Protein AF-A0A7S1HKS2-F1 (afdb_monomer)

Organism: Hemiselmis andersenii (NCBI:txid464988)

Nearest PDB structures (foldseek):
  6bk8-assembly1_U  TM=4.486E-01  e=7.134E+00  Saccharomyces cerevisiae S288C
  5k7v-assembly1_B  TM=2.229E-01  e=2.009E+00  synthetic construct
  8rot-assembly1_B  TM=2.331E-01  e=9.929E+00  Myxococcus xanthus

InterPro domains:
  IPR028011 Domain of unknown function DUF4476 [PF14771] (27-103)

Sequence (244 aa):
AKWQSPHAGVLELELVYADDDPDAAPCPSDQFRALMRALEQRLTEHSRLALLREACQAFFWTISQALSILFMFSLDSSREEALVMMYSHITGREYLFLINPALSEGSRLALHRRLGPWLFLNKLAPSGRFVLDLAKENDRKTLRTVKEALRKNKRSGLRDVRYAFLNDPSFDVAPQTEAWKALFHSIERVNDNEDAPAWAKRKASTDHAAEEVKELTLAKGLPKNGTLEFELVMGKRAEEAGIF

Radius of gyration: 21.72 Å; Cα contacts (8 Å, |Δi|>4): 220; chains: 1; bounding box: 47×47×56 Å

Solvent-accessible surface area (backbone atoms only — not comparable to full-atom values): 14313 Å² total; per-residue (Å²): 132,88,85,78,80,79,83,60,39,33,41,37,38,36,30,46,69,67,78,68,66,90,78,68,62,54,53,53,71,69,61,47,51,52,50,52,56,60,58,68,41,99,62,53,73,68,57,43,51,53,52,48,54,60,47,48,75,77,36,28,30,41,58,69,55,48,46,58,56,41,70,71,42,90,46,58,69,53,30,44,52,50,46,64,65,39,56,90,29,45,47,66,65,90,54,54,72,74,49,51,86,84,46,55,73,68,42,52,54,50,45,30,68,73,77,35,70,54,86,87,71,28,65,64,66,60,62,49,80,44,80,32,48,39,81,40,68,66,38,47,50,52,52,51,39,45,53,51,19,50,70,71,34,88,59,51,44,81,77,51,75,49,78,46,56,89,83,47,91,86,70,81,71,66,71,61,60,56,54,52,53,52,50,54,58,54,46,52,61,46,65,68,49,82,87,55,58,74,68,57,37,52,50,51,36,51,55,49,51,53,52,51,52,50,52,51,32,66,76,66,71,50,71,70,67,64,58,54,5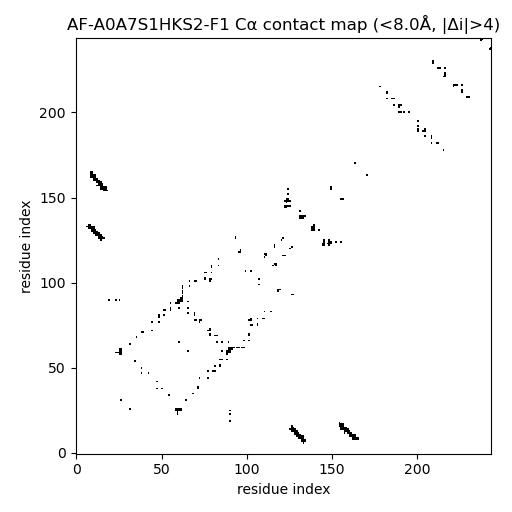6,50,51,54,58,50,50,53,52,38,52,78,66,64,77,106

Mean predicted aligned error: 16.56 Å

Foldseek 3Di:
DPDDDDLFAKKKFAWDFPLDPPPADADDPVRLVVLLVVLPPPDDLVVNLVSLLVVLVPGAHELVSLLSSLVSDPDLVSSLSSCVSRVSRYDPLVPVVVNVVSHDPVSVVVSCVVVPNDDPDDLQRDHGMDIAGSVDPVSVVSVVSVVNSCVVDPRIDGDDMDGDGPPPPPDDPPLVVVLVVVLVVLLVVLVPPVPDDPVVSVVVNLVVSLVSVVVSCVVVVPDCPVSVVSCVVVVVVCVVVVVD

pLDDT: mean 73.23, std 19.62, range [32.97, 98.19]

Secondary structure (DSSP, 8-state):
--PPPPSSSEEEEEEEETTS-TT-PBPPHHHHHHHHHHHHSS--HHHHHHHHHHHHHH-BB-HHHHHHHHHT-SSHHHHHHHHHHHGGGBS-GGGGGGGGGGS-HHHHHHHHHHSSS-TTS-SSS--EEEEEETTSHHHHHHHHHHHHHHHH-TTEEEEEEEEE-TT-TT---HHHHHHHHHHHHHHHHHHT-TTS-HHHHHHHHHHHHHHHHHHHHHHHT--THHHHHHHHHHHHHHHHTT--

Structure (mmCIF, N/CA/C/O backbone):
data_AF-A0A7S1HKS2-F1
#
_entry.id   AF-A0A7S1HKS2-F1
#
loop_
_atom_site.group_PDB
_atom_site.id
_atom_site.type_symbol
_atom_site.label_atom_id
_atom_site.label_alt_id
_atom_site.label_comp_id
_atom_site.label_asym_id
_atom_site.label_entity_id
_atom_site.label_seq_id
_atom_site.pdbx_PDB_ins_code
_atom_site.Cartn_x
_atom_site.Cartn_y
_atom_site.Cartn_z
_atom_site.occupancy
_atom_site.B_iso_or_equiv
_atom_site.auth_seq_id
_atom_site.auth_comp_id
_atom_site.auth_asym_id
_atom_site.auth_atom_id
_atom_site.pdbx_PDB_model_num
ATOM 1 N N . ALA A 1 1 ? -0.932 -6.079 -29.756 1.00 48.34 1 ALA A N 1
ATOM 2 C CA . ALA A 1 1 ? -0.585 -7.350 -30.432 1.00 48.34 1 ALA A CA 1
ATOM 3 C C . ALA A 1 1 ? -1.197 -8.526 -29.666 1.00 48.34 1 ALA A C 1
ATOM 5 O O . ALA A 1 1 ? -1.252 -8.462 -28.444 1.00 48.34 1 ALA A O 1
ATOM 6 N N . LYS A 1 2 ? -1.688 -9.580 -30.337 1.00 66.06 2 LYS A N 1
ATOM 7 C CA . LYS A 1 2 ? -2.121 -10.813 -29.651 1.00 66.06 2 LYS A CA 1
ATOM 8 C C . LYS A 1 2 ? -0.869 -11.599 -29.252 1.00 66.06 2 LYS A C 1
ATOM 10 O O . LYS A 1 2 ? -0.287 -12.272 -30.092 1.00 66.06 2 LYS A O 1
ATOM 15 N N . TRP A 1 3 ? -0.442 -11.481 -27.998 1.00 73.31 3 TRP A N 1
ATOM 16 C CA . TRP A 1 3 ? 0.673 -12.266 -27.467 1.00 73.31 3 TRP A CA 1
ATOM 17 C C . TRP A 1 3 ? 0.352 -13.771 -27.526 1.00 73.31 3 TRP A C 1
ATOM 19 O O . TRP A 1 3 ? -0.666 -14.222 -26.988 1.00 73.31 3 TRP A O 1
ATOM 29 N N . GLN A 1 4 ? 1.205 -14.546 -28.198 1.00 82.00 4 GLN A N 1
ATOM 30 C CA . GLN A 1 4 ? 1.157 -16.009 -28.226 1.00 82.00 4 GLN A CA 1
ATOM 31 C C . GLN A 1 4 ? 2.241 -16.545 -27.283 1.00 82.00 4 GLN A C 1
ATOM 33 O O . GLN A 1 4 ? 3.361 -16.046 -27.302 1.00 82.00 4 GLN A O 1
ATOM 38 N N . SER A 1 5 ? 1.904 -17.526 -26.436 1.00 82.69 5 SER A N 1
ATOM 39 C CA . SER A 1 5 ? 2.919 -18.188 -25.601 1.00 82.69 5 SER A CA 1
ATOM 40 C C . SER A 1 5 ? 3.443 -19.425 -26.324 1.00 82.69 5 SER A C 1
ATOM 42 O O . SER A 1 5 ? 2.633 -20.102 -26.963 1.00 82.69 5 SER A O 1
ATOM 44 N N . PRO A 1 6 ? 4.725 -19.777 -26.167 1.00 87.50 6 PRO A N 1
ATOM 45 C CA . PRO A 1 6 ? 5.260 -21.045 -26.638 1.00 87.50 6 PRO A CA 1
ATOM 46 C C . PRO A 1 6 ? 4.597 -22.229 -25.922 1.00 87.50 6 PRO A C 1
ATOM 48 O O . PRO A 1 6 ? 3.944 -22.074 -24.885 1.00 87.50 6 PRO A O 1
ATOM 51 N N . HIS A 1 7 ? 4.754 -23.417 -26.506 1.00 85.69 7 HIS A N 1
ATOM 52 C CA . HIS A 1 7 ? 4.199 -24.667 -25.980 1.00 85.69 7 HIS A CA 1
ATOM 53 C C . HIS A 1 7 ? 5.137 -25.388 -24.996 1.00 85.69 7 HIS A C 1
ATOM 55 O O . HIS A 1 7 ? 4.665 -26.227 -24.235 1.00 85.69 7 HIS A O 1
ATOM 61 N N . ALA A 1 8 ? 6.435 -25.069 -25.007 1.00 88.62 8 ALA A N 1
ATOM 62 C CA . ALA A 1 8 ? 7.475 -25.688 -24.185 1.00 88.62 8 ALA A CA 1
ATOM 63 C C . ALA A 1 8 ? 8.614 -24.687 -23.897 1.00 88.62 8 ALA A C 1
ATOM 65 O O . ALA A 1 8 ? 8.675 -23.633 -24.533 1.00 88.62 8 ALA A O 1
ATOM 66 N N . GLY A 1 9 ? 9.510 -25.033 -22.967 1.00 91.00 9 GLY A N 1
ATOM 67 C CA . GLY A 1 9 ? 10.647 -24.200 -22.544 1.00 91.00 9 GLY A CA 1
ATOM 68 C C . GLY A 1 9 ? 10.387 -23.420 -21.252 1.00 91.00 9 GLY A C 1
ATOM 69 O O . GLY A 1 9 ? 9.345 -23.596 -20.619 1.00 91.00 9 GLY A O 1
ATOM 70 N N . VAL A 1 10 ? 11.336 -22.564 -20.865 1.00 88.81 10 VAL A N 1
ATOM 71 C CA . VAL A 1 10 ? 11.191 -21.662 -19.715 1.00 88.81 10 VAL A CA 1
ATOM 72 C C . VAL A 1 10 ? 10.779 -20.288 -20.218 1.00 88.81 10 VAL A C 1
ATOM 74 O O . VAL A 1 10 ? 11.417 -19.684 -21.082 1.00 88.81 10 VAL A O 1
ATOM 77 N N . LEU A 1 11 ? 9.665 -19.813 -19.680 1.00 88.12 11 LEU A N 1
ATOM 78 C CA . LEU A 1 11 ? 9.096 -18.516 -19.981 1.00 88.12 11 LEU A CA 1
ATOM 79 C C . LEU A 1 11 ? 9.330 -17.579 -18.802 1.00 88.12 11 LEU A C 1
ATOM 81 O O . LEU A 1 11 ? 8.805 -17.807 -17.713 1.00 88.12 11 LEU A O 1
ATOM 85 N N . GLU A 1 12 ? 10.072 -16.505 -19.051 1.00 86.44 12 GLU A N 1
ATOM 86 C CA . GLU A 1 12 ? 10.250 -15.417 -18.100 1.00 86.44 12 GLU A CA 1
ATOM 87 C C . GLU A 1 12 ? 9.348 -14.238 -18.477 1.00 86.44 12 GLU A C 1
ATOM 89 O O . GLU A 1 12 ? 9.412 -13.708 -19.589 1.00 86.44 12 GLU A O 1
ATOM 94 N N . LEU A 1 13 ? 8.481 -13.836 -17.551 1.00 80.56 13 LEU A N 1
ATOM 95 C CA . LEU A 1 13 ? 7.542 -12.727 -17.724 1.00 80.56 13 LEU A CA 1
ATOM 96 C C . LEU A 1 13 ? 7.801 -11.680 -16.658 1.00 80.56 13 LEU A C 1
ATOM 98 O O . LEU A 1 13 ? 7.854 -12.022 -15.481 1.00 80.56 13 LEU A O 1
ATOM 102 N N . GLU A 1 14 ? 7.860 -10.413 -17.049 1.00 77.75 14 GLU A N 1
ATOM 103 C CA . GLU A 1 14 ? 7.796 -9.298 -16.110 1.00 77.75 14 GLU A CA 1
ATOM 104 C C . GLU A 1 14 ? 6.495 -8.522 -16.325 1.00 77.75 14 GLU A C 1
ATOM 106 O O . GLU A 1 14 ? 6.246 -7.935 -17.385 1.00 77.75 14 GLU A O 1
ATOM 111 N N . LEU A 1 15 ? 5.629 -8.566 -15.313 1.00 71.00 15 LEU A N 1
ATOM 112 C CA . LEU A 1 15 ? 4.329 -7.914 -15.334 1.00 71.00 15 LEU A CA 1
ATOM 113 C C . LEU A 1 15 ? 4.391 -6.633 -14.517 1.00 71.00 15 LEU A C 1
ATOM 115 O O . LEU A 1 15 ? 4.579 -6.668 -13.300 1.00 71.00 15 LEU A O 1
ATOM 119 N N . VAL A 1 16 ? 4.196 -5.506 -15.195 1.00 61.09 16 VAL A N 1
ATOM 120 C CA . VAL A 1 16 ? 4.211 -4.181 -14.577 1.00 61.09 16 VAL A CA 1
ATOM 121 C C . VAL A 1 16 ? 2.819 -3.584 -14.719 1.00 61.09 16 VAL A C 1
ATOM 123 O O . VAL A 1 16 ? 2.302 -3.418 -15.826 1.00 61.09 16 VAL A O 1
ATOM 126 N N . TYR A 1 17 ? 2.183 -3.285 -13.589 1.00 63.75 17 TYR A N 1
ATOM 127 C CA . TYR A 1 17 ? 0.937 -2.532 -13.607 1.00 63.75 17 TYR A CA 1
ATOM 128 C C . TYR A 1 17 ? 1.250 -1.070 -13.901 1.00 63.75 17 TYR A C 1
ATOM 130 O O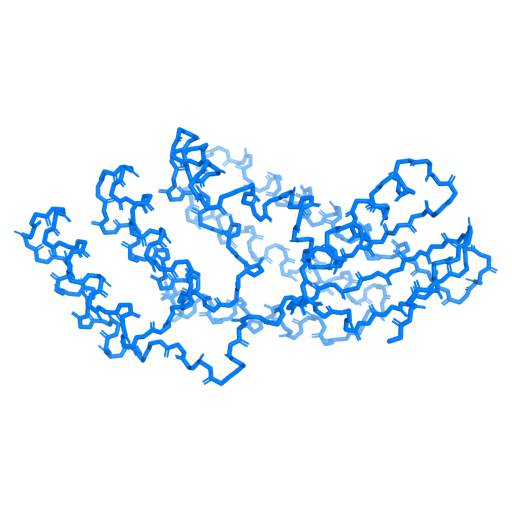 . TYR A 1 17 ? 1.948 -0.415 -13.136 1.00 63.75 17 TYR A O 1
ATOM 138 N N . ALA A 1 18 ? 0.724 -0.569 -15.015 1.00 53.53 18 ALA A N 1
ATOM 139 C CA . ALA A 1 18 ? 0.770 0.845 -15.348 1.00 53.53 18 ALA A CA 1
ATOM 140 C C . ALA A 1 18 ? -0.370 1.560 -14.607 1.00 53.53 18 ALA A C 1
ATOM 142 O O . ALA A 1 18 ? -1.380 1.907 -15.208 1.00 53.53 18 ALA A O 1
ATOM 143 N N . ASP A 1 19 ? -0.253 1.682 -13.287 1.00 55.47 19 ASP A N 1
ATOM 144 C CA . ASP A 1 19 ? -1.137 2.545 -12.484 1.00 55.47 19 ASP A CA 1
ATOM 145 C C . ASP A 1 19 ? -0.347 3.480 -11.557 1.00 55.47 19 ASP A C 1
ATOM 147 O O . ASP A 1 19 ? -0.953 4.281 -10.847 1.00 55.47 19 ASP A O 1
ATOM 151 N N . ASP A 1 20 ? 0.985 3.416 -11.580 1.00 55.88 20 ASP A N 1
ATOM 152 C CA . ASP A 1 20 ? 1.809 4.414 -10.916 1.00 55.88 20 ASP A CA 1
ATOM 153 C C . ASP A 1 20 ? 2.092 5.513 -11.938 1.00 55.88 20 ASP A C 1
ATOM 155 O O . ASP A 1 20 ? 2.654 5.254 -13.005 1.00 55.88 20 ASP A O 1
ATOM 159 N N . ASP A 1 21 ? 1.641 6.728 -11.633 1.00 65.88 21 ASP A N 1
ATOM 160 C CA . ASP A 1 21 ? 2.177 7.930 -12.254 1.00 65.88 21 ASP A CA 1
ATOM 161 C C . ASP A 1 21 ? 3.691 7.911 -11.977 1.00 65.88 21 ASP A C 1
ATOM 163 O O . ASP A 1 21 ? 4.087 8.036 -10.813 1.00 65.88 21 ASP A O 1
ATOM 167 N N . PRO A 1 22 ? 4.547 7.650 -12.986 1.00 61.09 22 PRO A N 1
ATOM 168 C CA . PRO A 1 22 ? 5.984 7.504 -12.765 1.00 61.09 22 PRO A CA 1
ATOM 169 C C . PRO A 1 22 ? 6.607 8.791 -12.210 1.00 61.09 22 PRO A C 1
ATOM 171 O O . PRO A 1 22 ? 7.699 8.739 -11.646 1.00 61.09 22 PRO A O 1
ATOM 174 N N . ASP A 1 23 ? 5.897 9.915 -12.333 1.00 72.31 23 ASP A N 1
ATOM 175 C CA . ASP A 1 23 ? 6.314 11.228 -11.871 1.00 72.31 23 ASP A CA 1
ATOM 176 C C . ASP A 1 23 ? 5.729 11.584 -10.489 1.00 72.31 23 ASP A C 1
ATOM 178 O O . ASP A 1 23 ? 5.990 12.673 -9.969 1.00 72.31 23 ASP A O 1
ATOM 182 N N . ALA A 1 24 ? 4.974 10.677 -9.849 1.00 83.81 24 ALA A N 1
ATOM 183 C CA . ALA A 1 24 ? 4.450 10.878 -8.501 1.00 83.81 24 ALA A CA 1
ATOM 184 C C . ALA A 1 24 ? 5.587 10.929 -7.470 1.00 83.81 24 ALA A C 1
ATOM 186 O O . ALA A 1 24 ? 6.040 9.917 -6.925 1.00 83.81 24 ALA A O 1
ATOM 187 N N . ALA A 1 25 ? 6.040 12.146 -7.175 1.00 91.00 25 ALA A N 1
ATOM 188 C CA . ALA A 1 25 ? 7.020 12.387 -6.134 1.00 91.00 25 ALA A CA 1
ATOM 189 C C . ALA A 1 25 ? 6.429 12.042 -4.750 1.00 91.00 25 ALA A C 1
ATOM 191 O O . ALA A 1 25 ? 5.313 12.467 -4.427 1.00 91.00 25 ALA A O 1
ATOM 192 N N . PRO A 1 26 ? 7.162 11.297 -3.903 1.00 94.75 26 PRO A N 1
ATOM 193 C CA . PRO A 1 26 ? 6.724 11.031 -2.540 1.00 94.75 26 PRO A CA 1
ATOM 194 C C . PRO A 1 26 ? 6.665 12.321 -1.712 1.00 94.75 26 PRO A C 1
ATOM 196 O O . PRO A 1 26 ? 7.351 13.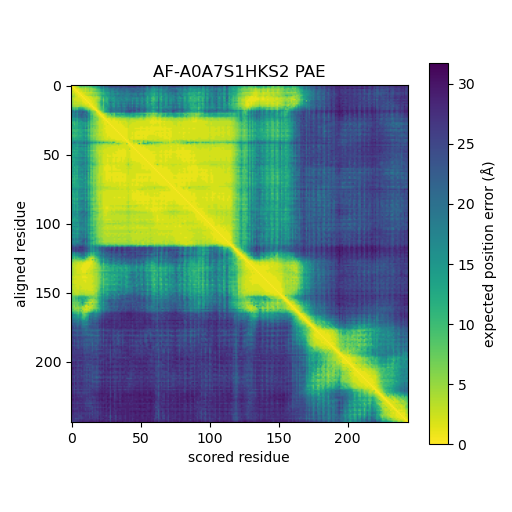303 -2.005 1.00 94.75 26 PRO A O 1
ATOM 199 N N . CYS A 1 27 ? 5.874 12.295 -0.638 1.00 96.62 27 CYS A N 1
ATOM 200 C CA . CYS A 1 27 ? 5.716 13.402 0.297 1.00 96.62 27 CYS A CA 1
ATOM 201 C C . CYS A 1 27 ? 7.090 13.903 0.789 1.00 96.62 27 CYS A C 1
ATOM 203 O O . CYS A 1 27 ? 7.860 13.102 1.340 1.00 96.62 27 CYS A O 1
ATOM 205 N N . PRO A 1 28 ? 7.402 15.204 0.634 1.00 97.50 28 PRO A N 1
ATOM 206 C CA . PRO A 1 28 ? 8.633 15.795 1.146 1.00 97.50 28 PRO A CA 1
ATOM 207 C C . PRO A 1 28 ? 8.824 15.574 2.654 1.00 97.50 28 PRO A C 1
ATOM 209 O O . PRO A 1 28 ? 7.875 15.607 3.439 1.00 97.50 28 PRO A O 1
ATOM 212 N N . SER A 1 29 ? 10.070 15.369 3.091 1.00 97.38 29 SER A N 1
ATOM 213 C CA . SER A 1 29 ? 10.389 14.984 4.477 1.00 97.38 29 SER A CA 1
ATOM 214 C C . SER A 1 29 ? 9.976 16.012 5.538 1.00 97.38 29 SER A C 1
ATOM 216 O O . SER A 1 29 ? 9.751 15.659 6.693 1.00 97.38 29 SER A O 1
ATOM 218 N N . ASP A 1 30 ? 9.938 17.298 5.208 1.00 97.69 30 ASP A N 1
ATOM 219 C CA . ASP A 1 30 ? 9.436 18.370 6.074 1.00 97.69 30 ASP A CA 1
ATOM 220 C C . ASP A 1 30 ? 7.912 18.295 6.253 1.00 97.69 30 ASP A C 1
ATOM 222 O O . ASP A 1 30 ? 7.431 18.328 7.388 1.00 97.69 30 ASP A O 1
ATOM 226 N N . GLN A 1 31 ? 7.170 18.092 5.163 1.00 97.94 31 GLN A N 1
ATOM 227 C CA . GLN A 1 31 ? 5.713 17.938 5.179 1.00 97.94 31 GLN A CA 1
ATOM 228 C C . GLN A 1 31 ? 5.295 16.639 5.872 1.00 97.94 31 GLN A C 1
ATOM 230 O O . GLN A 1 31 ? 4.396 16.644 6.714 1.00 97.94 31 GLN A O 1
ATOM 235 N N . PHE A 1 32 ? 6.019 15.548 5.618 1.00 98.19 32 PHE A N 1
ATOM 236 C CA . PHE A 1 32 ? 5.817 14.283 6.312 1.00 98.19 32 PHE A CA 1
ATOM 237 C C . PHE A 1 32 ? 6.053 14.420 7.823 1.00 98.19 32 PHE A C 1
ATOM 239 O O . PHE A 1 32 ? 5.220 13.999 8.623 1.00 98.19 32 PHE A O 1
ATOM 246 N N . ARG A 1 33 ? 7.141 15.084 8.245 1.00 98.00 33 ARG A N 1
ATOM 247 C CA . ARG A 1 33 ? 7.398 15.356 9.672 1.00 98.00 33 ARG A CA 1
ATOM 248 C C . ARG A 1 33 ? 6.310 16.224 10.303 1.00 98.00 33 ARG A C 1
ATOM 250 O O . ARG A 1 33 ? 5.950 15.986 11.455 1.00 98.00 33 ARG A O 1
ATOM 257 N N . ALA A 1 34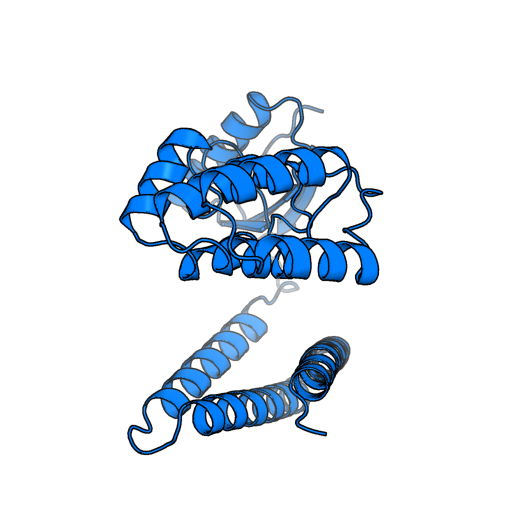 ? 5.785 17.213 9.581 1.00 97.56 34 ALA A N 1
ATOM 258 C CA . ALA A 1 34 ? 4.677 18.034 10.061 1.00 97.56 34 ALA A CA 1
ATOM 259 C C . ALA A 1 34 ? 3.394 17.206 10.257 1.00 97.56 34 ALA A C 1
ATOM 261 O O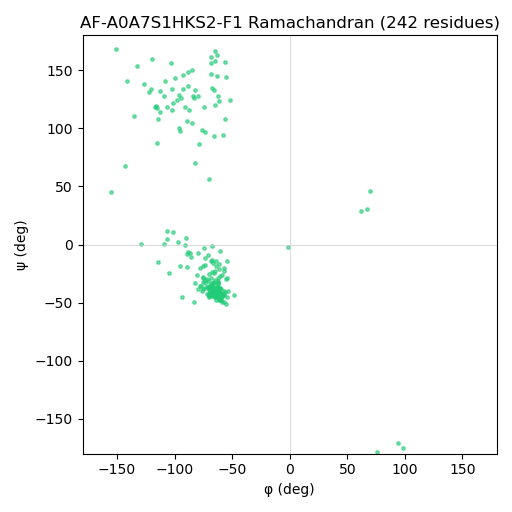 . ALA A 1 34 ? 2.754 17.323 11.303 1.00 97.56 34 ALA A O 1
ATOM 262 N N . LEU A 1 35 ? 3.069 16.320 9.309 1.00 97.62 35 LEU A N 1
ATOM 263 C CA . LEU A 1 35 ? 1.944 15.389 9.421 1.00 97.62 35 LEU A CA 1
ATOM 264 C C . LEU A 1 35 ? 2.105 14.446 10.618 1.00 97.62 35 LEU A C 1
ATOM 266 O O . LEU A 1 35 ? 1.178 14.311 11.413 1.00 97.62 35 LEU A O 1
ATOM 270 N N . MET A 1 36 ? 3.280 13.834 10.786 1.00 98.19 36 MET A N 1
ATOM 271 C CA . MET A 1 36 ? 3.543 12.921 11.904 1.00 98.19 36 MET A CA 1
ATOM 272 C C . MET A 1 36 ? 3.368 13.622 13.255 1.00 98.19 36 MET A C 1
ATOM 274 O O . MET A 1 36 ? 2.646 13.116 14.110 1.00 98.19 36 MET A O 1
ATOM 278 N N . ARG A 1 37 ? 3.904 14.843 13.415 1.00 97.69 37 ARG A N 1
ATOM 279 C CA . ARG A 1 37 ? 3.685 15.657 14.626 1.00 97.69 37 ARG A CA 1
ATOM 280 C C . ARG A 1 37 ? 2.209 15.958 14.872 1.00 97.69 37 ARG A C 1
ATOM 282 O O . ARG A 1 37 ? 1.782 15.985 16.020 1.00 97.69 37 ARG A O 1
ATOM 289 N N . ALA A 1 38 ? 1.431 16.208 13.820 1.00 96.88 38 ALA A N 1
ATOM 290 C CA . ALA A 1 38 ? -0.003 16.442 13.947 1.00 96.88 38 ALA A CA 1
ATOM 291 C C . ALA A 1 38 ? -0.756 15.164 14.360 1.00 96.88 38 ALA A C 1
ATOM 293 O O . ALA A 1 38 ? -1.617 15.224 15.233 1.00 96.88 38 ALA A O 1
ATOM 294 N N . LEU A 1 39 ? -0.395 14.000 13.808 1.00 95.06 39 LEU A N 1
ATOM 295 C CA . LEU A 1 39 ? -0.958 12.700 14.195 1.00 95.06 39 LEU A CA 1
ATOM 296 C C . LEU A 1 39 ? -0.582 12.296 15.633 1.00 95.06 39 LEU A C 1
ATOM 298 O O . LEU A 1 39 ? -1.389 11.669 16.324 1.00 95.06 39 LEU A O 1
ATOM 302 N N . GLU A 1 40 ? 0.614 12.670 16.095 1.00 96.00 40 GLU A N 1
ATOM 303 C CA . GLU A 1 40 ? 1.113 12.439 17.460 1.00 96.00 40 GLU A CA 1
ATOM 304 C C . GLU A 1 40 ? 0.366 13.239 18.530 1.00 96.00 40 GLU A C 1
ATOM 306 O O . GLU A 1 40 ? 0.342 12.829 19.695 1.00 96.00 40 GLU A O 1
ATOM 311 N N . GLN A 1 41 ? -0.275 14.354 18.163 1.00 93.75 41 GLN A N 1
ATOM 312 C CA . GLN A 1 41 ? -1.134 15.079 19.096 1.00 93.75 41 GLN A CA 1
ATOM 313 C C . GLN A 1 41 ? -2.220 14.140 19.644 1.00 93.75 41 GLN A C 1
ATOM 315 O O . GLN A 1 41 ? -2.551 13.115 19.039 1.00 93.75 41 GLN A O 1
ATOM 320 N N . ARG A 1 42 ? -2.775 14.474 20.820 1.00 87.00 42 ARG A N 1
ATOM 321 C CA . ARG A 1 42 ? -3.829 13.697 21.509 1.00 87.00 42 ARG A CA 1
ATOM 322 C C . ARG A 1 42 ? -5.178 13.780 20.775 1.00 87.00 42 ARG A C 1
ATOM 324 O O . ARG A 1 42 ? -6.185 14.205 21.332 1.00 87.00 42 ARG A O 1
ATOM 331 N N . LEU A 1 43 ? -5.169 13.404 19.505 1.00 90.25 43 LEU A N 1
ATOM 332 C CA . LEU A 1 43 ? -6.305 13.305 18.615 1.00 90.25 43 LEU A CA 1
ATOM 333 C C . LEU A 1 43 ? -6.982 11.952 18.801 1.00 90.25 43 LEU A C 1
ATOM 335 O O . LEU A 1 43 ? -6.346 10.944 19.110 1.00 90.25 43 LEU A O 1
ATOM 339 N N . THR A 1 44 ? -8.287 11.930 18.561 1.00 96.62 44 THR A N 1
ATOM 340 C CA . THR A 1 44 ? -9.021 10.671 18.444 1.00 96.62 44 THR A CA 1
ATOM 341 C C . THR A 1 44 ? -8.602 9.928 17.171 1.00 96.62 44 THR A C 1
ATOM 343 O O . THR A 1 44 ? -8.169 10.545 16.195 1.00 96.62 44 THR A O 1
ATOM 346 N N . GLU A 1 45 ? -8.781 8.606 17.144 1.00 95.81 45 GLU A N 1
ATOM 347 C CA . GLU A 1 45 ? -8.537 7.772 15.955 1.00 95.81 45 GLU A CA 1
ATOM 348 C C . GLU A 1 45 ? -9.311 8.293 14.725 1.00 95.81 45 GLU A C 1
ATOM 350 O O . GLU A 1 45 ? -8.761 8.387 13.629 1.00 95.81 45 GLU A O 1
ATOM 355 N N . HIS A 1 46 ? -10.557 8.743 14.917 1.00 96.94 46 HIS A N 1
ATOM 356 C CA . HIS A 1 46 ? -11.371 9.338 13.854 1.00 96.94 46 HIS A CA 1
ATOM 357 C C . HIS A 1 46 ? -10.758 10.632 13.296 1.00 96.94 46 HIS A C 1
ATOM 359 O O . HIS A 1 46 ? -10.674 10.806 12.081 1.00 96.94 46 HIS A O 1
ATOM 365 N N . SER A 1 47 ? -10.282 11.523 14.171 1.00 97.31 47 SER A N 1
ATOM 366 C CA . SER A 1 47 ? -9.611 12.765 13.765 1.00 97.31 47 SER A CA 1
ATOM 367 C C . SER A 1 47 ? -8.299 12.495 13.020 1.00 97.31 47 SER A C 1
ATOM 369 O O . SER A 1 47 ? -7.999 13.186 12.050 1.00 97.31 47 SER A O 1
ATOM 371 N N . ARG A 1 48 ? -7.539 11.467 13.426 1.00 97.81 48 ARG A N 1
ATOM 372 C CA . ARG A 1 48 ? -6.321 11.034 12.720 1.00 97.81 48 ARG A CA 1
ATOM 373 C C . ARG A 1 48 ? -6.626 10.526 11.312 1.00 97.81 48 ARG A C 1
ATOM 375 O O . ARG A 1 48 ? -5.947 10.920 10.369 1.00 97.81 48 ARG A O 1
ATOM 382 N N . LEU A 1 49 ? -7.666 9.704 11.155 1.00 97.75 49 LEU A N 1
ATOM 383 C CA . LEU A 1 49 ? -8.110 9.225 9.840 1.00 97.75 49 LEU A CA 1
ATOM 384 C C . LEU A 1 49 ? -8.605 10.370 8.947 1.00 97.75 49 LEU A C 1
ATOM 386 O O . LEU A 1 49 ? -8.320 10.372 7.753 1.00 97.75 49 LEU A O 1
ATOM 390 N N . ALA A 1 50 ? -9.313 11.356 9.509 1.00 97.62 50 ALA A N 1
ATOM 391 C CA . ALA A 1 50 ? -9.736 12.541 8.764 1.00 97.62 50 ALA A CA 1
ATOM 392 C C . ALA A 1 50 ? -8.532 13.346 8.250 1.00 97.62 50 ALA A C 1
ATOM 394 O O . ALA A 1 50 ? -8.487 13.688 7.072 1.00 97.62 50 ALA A O 1
ATOM 395 N N . LEU A 1 51 ? -7.522 13.572 9.096 1.00 97.69 51 LEU A N 1
ATOM 396 C CA . LEU A 1 51 ? -6.288 14.249 8.695 1.00 97.69 51 LEU A CA 1
ATOM 397 C C . LEU A 1 51 ? -5.524 13.469 7.612 1.00 97.69 51 LEU A C 1
ATOM 399 O O . LEU A 1 51 ? -5.068 14.059 6.635 1.00 97.69 51 LEU A O 1
ATOM 403 N N . LEU A 1 52 ? -5.414 12.145 7.758 1.00 97.88 52 LEU A N 1
ATOM 404 C CA . LEU A 1 52 ? -4.769 11.290 6.759 1.00 97.88 52 LEU A CA 1
ATOM 405 C C . LEU A 1 52 ? -5.502 11.328 5.412 1.00 97.88 52 LEU A C 1
ATOM 407 O O . LEU A 1 52 ? -4.852 11.339 4.370 1.00 97.88 52 LEU A O 1
ATOM 411 N N . ARG A 1 53 ? -6.840 11.377 5.420 1.00 97.38 53 ARG A N 1
ATOM 412 C CA . ARG A 1 53 ? -7.644 11.494 4.198 1.00 97.38 53 ARG A CA 1
ATOM 413 C C . ARG A 1 53 ? -7.320 12.771 3.429 1.00 97.38 53 ARG A C 1
ATOM 415 O O . ARG A 1 53 ? -7.143 12.700 2.219 1.00 97.38 53 ARG A O 1
ATOM 422 N N . GLU A 1 54 ? -7.223 13.907 4.117 1.00 97.12 54 GLU A N 1
ATOM 423 C CA . GLU A 1 54 ? -6.811 15.173 3.495 1.00 97.12 54 GLU A CA 1
ATOM 424 C C . GLU A 1 54 ? -5.376 15.086 2.966 1.00 97.12 54 GLU A C 1
ATOM 426 O O . GLU A 1 54 ? -5.100 15.479 1.837 1.00 97.12 54 GLU A O 1
ATOM 431 N N . ALA A 1 55 ? -4.467 14.483 3.735 1.00 97.31 55 ALA A N 1
ATOM 432 C CA . ALA A 1 55 ? -3.084 14.308 3.309 1.00 97.31 55 ALA A CA 1
ATOM 433 C C . ALA A 1 55 ? -2.960 13.432 2.045 1.00 97.31 55 ALA A C 1
ATOM 435 O O . ALA A 1 55 ? -2.167 13.745 1.160 1.00 97.31 55 ALA A O 1
ATOM 436 N N . CYS A 1 56 ? -3.766 12.371 1.917 1.00 96.00 56 CYS A N 1
ATOM 437 C CA . CYS A 1 56 ? -3.778 11.518 0.723 1.00 96.00 56 CYS A CA 1
ATOM 438 C C . CYS A 1 56 ? -4.260 12.263 -0.531 1.00 96.00 56 CYS A C 1
ATOM 440 O O . CYS A 1 56 ? -3.893 11.877 -1.629 1.00 96.00 56 CYS A O 1
ATOM 442 N N . GLN A 1 57 ? -5.029 13.351 -0.411 1.00 93.81 57 GLN A N 1
ATOM 443 C CA . GLN A 1 57 ? -5.410 14.150 -1.586 1.00 93.81 57 GLN A CA 1
ATOM 444 C C . GLN A 1 57 ? -4.227 14.931 -2.176 1.00 93.81 57 GLN A C 1
ATOM 446 O O . GLN A 1 57 ? -4.247 15.262 -3.359 1.00 93.81 57 GLN A O 1
ATOM 451 N N . ALA A 1 58 ? -3.214 15.235 -1.361 1.00 94.75 58 ALA A N 1
ATOM 452 C CA . ALA A 1 58 ? -2.086 16.077 -1.748 1.00 94.75 58 ALA A CA 1
ATOM 453 C C . ALA A 1 58 ? -0.794 15.290 -2.008 1.00 94.75 58 ALA A C 1
ATOM 455 O O . ALA A 1 58 ? 0.077 15.779 -2.727 1.00 94.75 58 ALA A O 1
ATOM 456 N N . PHE A 1 59 ? -0.648 14.100 -1.418 1.00 96.69 59 PHE A N 1
ATOM 457 C CA . PHE A 1 59 ? 0.640 13.417 -1.347 1.00 96.69 59 PHE A CA 1
ATOM 458 C C . PHE A 1 59 ? 0.587 11.947 -1.739 1.00 96.69 59 PHE A C 1
ATOM 460 O O . PHE A 1 59 ? -0.412 11.251 -1.553 1.00 96.69 59 PHE A O 1
ATOM 467 N N . PHE A 1 60 ? 1.738 11.480 -2.216 1.00 95.69 60 PHE A N 1
ATOM 468 C CA . PHE A 1 60 ? 2.073 10.071 -2.331 1.00 95.69 60 PHE A CA 1
ATOM 469 C C . PHE A 1 60 ? 3.031 9.661 -1.208 1.00 95.69 60 PHE A C 1
ATOM 471 O O . PHE A 1 60 ? 3.759 10.486 -0.654 1.00 95.69 60 PHE A O 1
ATOM 478 N N . TRP A 1 61 ? 3.047 8.379 -0.869 1.00 96.25 61 TRP A N 1
ATOM 479 C CA . TRP A 1 61 ? 3.747 7.830 0.286 1.00 96.25 61 TRP A CA 1
ATOM 480 C C . TRP A 1 61 ? 4.731 6.764 -0.158 1.00 96.25 61 TRP A C 1
ATOM 482 O O . TRP A 1 61 ? 4.356 5.825 -0.854 1.00 96.25 61 TRP A O 1
ATOM 492 N N . THR A 1 62 ? 5.972 6.836 0.310 1.00 95.88 62 THR A N 1
ATOM 493 C CA . THR A 1 62 ? 6.837 5.652 0.251 1.00 95.88 62 THR A CA 1
ATOM 494 C C . THR A 1 62 ? 6.322 4.578 1.210 1.00 95.88 62 THR A C 1
ATOM 496 O O . THR A 1 62 ? 5.604 4.866 2.172 1.00 95.88 62 THR A O 1
ATOM 499 N N . ILE A 1 63 ? 6.745 3.331 1.010 1.00 94.31 63 ILE A N 1
ATOM 500 C CA . ILE A 1 63 ? 6.416 2.226 1.923 1.00 94.31 63 ILE A CA 1
ATOM 501 C C . ILE A 1 63 ? 6.862 2.512 3.361 1.00 94.31 63 ILE A C 1
ATOM 503 O O . ILE A 1 63 ? 6.111 2.245 4.299 1.00 94.31 63 ILE A O 1
ATOM 507 N N . SER A 1 64 ? 8.043 3.109 3.544 1.00 96.62 64 SER A N 1
ATOM 508 C CA . SER A 1 64 ? 8.541 3.504 4.866 1.00 96.62 64 SER A CA 1
ATOM 509 C C . SER A 1 64 ? 7.642 4.555 5.526 1.00 96.62 64 SER A C 1
ATOM 511 O O . SER A 1 64 ? 7.307 4.419 6.700 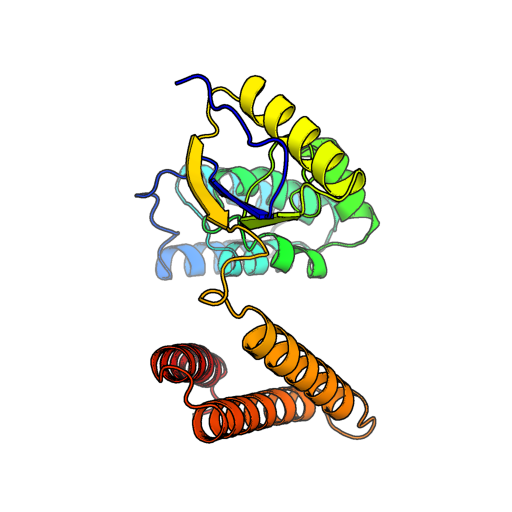1.00 96.62 64 SER A O 1
ATOM 513 N N . GLN A 1 65 ? 7.194 5.567 4.773 1.00 97.62 65 GLN A N 1
ATOM 514 C CA . GLN A 1 65 ? 6.267 6.590 5.275 1.00 97.62 65 GLN A CA 1
ATOM 515 C C . GLN A 1 65 ? 4.904 5.992 5.638 1.00 97.62 65 GLN A C 1
ATOM 517 O O . GLN A 1 65 ? 4.377 6.277 6.714 1.00 97.62 65 GLN A O 1
ATOM 522 N N . ALA A 1 66 ? 4.357 5.127 4.779 1.00 97.50 66 ALA A N 1
ATOM 523 C CA . ALA A 1 66 ? 3.096 4.439 5.037 1.00 97.50 66 ALA A CA 1
ATOM 524 C C . ALA A 1 66 ? 3.176 3.588 6.315 1.00 97.50 66 ALA A C 1
ATOM 526 O O . ALA A 1 66 ? 2.290 3.675 7.159 1.00 97.50 66 ALA A O 1
ATOM 527 N N . LEU A 1 67 ? 4.260 2.828 6.511 1.00 97.12 67 LEU A N 1
ATOM 528 C CA . LEU A 1 67 ? 4.505 2.072 7.744 1.00 97.12 67 LEU A CA 1
ATOM 529 C C . LEU A 1 67 ? 4.510 2.972 8.983 1.00 97.12 67 LEU A C 1
ATOM 531 O O . LEU A 1 67 ? 3.804 2.683 9.949 1.00 97.12 67 LEU A O 1
ATOM 535 N N . SER A 1 68 ? 5.261 4.075 8.950 1.00 97.69 68 SER A N 1
ATOM 536 C CA . SER A 1 68 ? 5.295 5.042 10.051 1.00 97.69 68 SER A CA 1
ATOM 537 C C . SER A 1 68 ? 3.907 5.600 10.372 1.00 97.69 68 SER A C 1
ATOM 539 O O . SER A 1 68 ? 3.545 5.662 11.544 1.00 97.69 68 SER A O 1
ATOM 541 N N . ILE A 1 69 ? 3.104 5.933 9.355 1.00 97.81 69 ILE A N 1
ATOM 542 C CA . ILE A 1 69 ? 1.716 6.383 9.537 1.00 97.81 69 ILE A CA 1
ATOM 543 C C . ILE A 1 69 ? 0.867 5.281 10.182 1.00 97.81 69 ILE A C 1
ATOM 545 O O . ILE A 1 69 ? 0.129 5.559 11.122 1.00 97.81 69 ILE A O 1
ATOM 549 N N . LEU A 1 70 ? 0.969 4.029 9.729 1.00 97.56 70 LEU A N 1
ATOM 550 C CA . LEU A 1 70 ? 0.188 2.922 10.296 1.00 97.56 70 LEU A CA 1
ATOM 551 C C . LEU A 1 70 ? 0.501 2.685 11.776 1.00 97.56 70 LEU A C 1
ATOM 553 O O . LEU A 1 70 ? -0.413 2.423 12.559 1.00 97.56 70 LEU A O 1
ATOM 557 N N . PHE A 1 71 ? 1.761 2.839 12.189 1.00 96.69 71 PHE A N 1
ATOM 558 C CA . PHE A 1 71 ? 2.144 2.729 13.598 1.00 96.69 71 PHE A CA 1
ATOM 559 C C . PHE A 1 71 ? 1.585 3.855 14.485 1.00 96.69 71 PHE A C 1
ATOM 561 O O . PHE A 1 71 ? 1.558 3.695 15.704 1.00 96.69 71 PHE A O 1
ATOM 568 N N . MET A 1 72 ? 1.061 4.942 13.906 1.00 96.81 72 MET A N 1
ATOM 569 C CA . MET A 1 72 ? 0.347 5.984 14.658 1.00 96.81 72 MET A CA 1
ATOM 570 C C . MET A 1 72 ? -1.045 5.552 15.121 1.00 96.81 72 MET A C 1
ATOM 572 O O . MET A 1 72 ? -1.615 6.183 16.014 1.00 96.81 72 MET A O 1
ATOM 576 N N . PHE A 1 73 ? -1.607 4.498 14.530 1.00 97.00 73 PHE A N 1
ATOM 577 C CA . PHE A 1 73 ? -2.921 3.984 14.898 1.00 97.00 73 PHE A CA 1
ATOM 578 C C . PHE A 1 73 ? -2.779 2.820 15.879 1.00 97.00 73 PHE A C 1
ATOM 580 O O . PHE A 1 73 ? -2.022 1.866 15.665 1.00 97.00 73 PHE A O 1
ATOM 587 N N . SER A 1 74 ? -3.514 2.912 16.985 1.00 95.44 74 SER A N 1
ATOM 588 C CA . SER A 1 74 ? -3.497 1.898 18.043 1.00 95.44 74 SER A CA 1
ATOM 589 C C . SER A 1 74 ? -4.405 0.718 17.714 1.00 95.44 74 SER A C 1
ATOM 591 O O . SER A 1 74 ? -4.093 -0.422 18.053 1.00 95.44 74 SER A O 1
ATOM 593 N N . LEU A 1 75 ? -5.509 0.995 17.017 1.00 95.12 75 LEU A N 1
ATOM 594 C CA . LEU A 1 75 ? -6.511 0.011 16.655 1.00 95.12 75 LEU A CA 1
ATOM 595 C C . LEU A 1 75 ? -6.218 -0.574 15.278 1.00 95.12 75 LEU A C 1
ATOM 597 O O . LEU A 1 75 ? -5.998 0.136 14.296 1.00 95.12 75 LEU A O 1
ATOM 601 N N . ASP A 1 76 ? -6.310 -1.891 15.202 1.00 94.94 76 ASP A N 1
ATOM 602 C CA . ASP A 1 76 ? -6.105 -2.653 13.977 1.00 94.94 76 ASP A CA 1
ATOM 603 C C . ASP A 1 76 ? -7.127 -2.311 12.877 1.00 94.94 76 ASP A C 1
ATOM 605 O O . ASP A 1 76 ? -6.776 -2.280 11.696 1.00 94.94 76 ASP A O 1
ATOM 609 N N . SER A 1 77 ? -8.365 -1.975 13.253 1.00 96.00 77 SER A N 1
ATOM 610 C CA . SER A 1 77 ? -9.390 -1.478 12.324 1.00 96.00 77 SER A CA 1
ATOM 611 C C . SER A 1 77 ? -9.038 -0.107 11.740 1.00 96.00 77 SER A C 1
ATOM 613 O O . SER A 1 77 ? -9.273 0.138 10.558 1.00 96.00 77 SER A O 1
ATOM 615 N N . SER A 1 78 ? -8.433 0.781 12.533 1.00 97.50 78 SER A N 1
ATOM 616 C CA . SER A 1 78 ? -7.958 2.078 12.049 1.00 97.50 78 SER A CA 1
ATOM 617 C C . SER A 1 78 ? -6.755 1.931 11.122 1.00 97.50 78 SER A C 1
ATOM 619 O O . SER A 1 78 ? -6.683 2.636 10.121 1.00 97.50 78 SER A O 1
ATOM 621 N N . ARG A 1 79 ? -5.824 1.008 11.414 1.00 97.31 79 ARG A N 1
ATOM 622 C CA . ARG A 1 79 ? -4.695 0.706 10.513 1.00 97.31 79 ARG A CA 1
ATOM 623 C C . ARG A 1 79 ? -5.174 0.186 9.169 1.00 97.31 79 ARG A C 1
ATOM 625 O O . ARG A 1 79 ? -4.687 0.628 8.135 1.00 97.31 79 ARG A O 1
ATOM 632 N N . GLU A 1 80 ? -6.138 -0.729 9.185 1.00 95.56 80 GLU A N 1
ATOM 633 C CA . GLU A 1 80 ? -6.790 -1.206 7.970 1.00 95.56 80 GLU A CA 1
ATOM 634 C C . GLU A 1 80 ? -7.383 -0.038 7.170 1.00 95.56 80 GLU A C 1
ATOM 636 O O . GLU A 1 80 ? -7.093 0.103 5.983 1.00 95.56 80 GLU A O 1
ATOM 641 N N . GLU A 1 81 ? -8.178 0.819 7.814 1.00 96.81 81 GLU A N 1
ATOM 642 C CA . GLU A 1 81 ? -8.819 1.956 7.154 1.00 96.81 81 GLU A CA 1
ATOM 643 C C . GLU A 1 81 ? -7.790 2.944 6.581 1.00 96.81 81 GLU A C 1
ATOM 645 O O . GLU A 1 81 ? -7.900 3.358 5.427 1.00 96.81 81 GLU A O 1
ATOM 650 N N . ALA A 1 82 ? -6.752 3.272 7.353 1.00 97.38 82 ALA A N 1
ATOM 651 C CA . ALA A 1 82 ? -5.647 4.122 6.923 1.00 97.38 82 ALA A CA 1
ATOM 652 C C . ALA A 1 82 ? -4.933 3.548 5.692 1.00 97.38 82 ALA A C 1
ATOM 654 O O . ALA A 1 82 ? -4.648 4.270 4.737 1.00 97.38 82 ALA A O 1
ATOM 655 N N . LEU A 1 83 ? -4.680 2.240 5.683 1.00 95.75 83 LEU A N 1
ATOM 656 C CA . LEU A 1 83 ? -4.020 1.565 4.573 1.00 95.75 83 LEU A CA 1
ATOM 657 C C . LEU A 1 83 ? -4.878 1.544 3.311 1.00 95.75 83 LEU A C 1
ATOM 659 O O . LEU A 1 83 ? -4.355 1.751 2.221 1.00 95.75 83 LEU A O 1
ATOM 663 N N . VAL A 1 84 ? -6.191 1.349 3.451 1.00 93.31 84 VAL A N 1
ATOM 664 C CA . VAL A 1 84 ? -7.138 1.447 2.332 1.00 93.31 84 VAL A CA 1
ATOM 665 C C . VAL A 1 84 ? -7.104 2.844 1.710 1.00 93.31 84 VAL A C 1
ATOM 667 O O . VAL A 1 84 ? -7.078 2.944 0.486 1.00 93.31 84 VAL A O 1
ATOM 670 N N . MET A 1 85 ? -7.049 3.907 2.523 1.00 94.25 85 MET A N 1
ATOM 671 C CA . MET A 1 85 ? -6.930 5.282 2.014 1.00 94.25 85 MET A CA 1
ATOM 672 C C . MET A 1 85 ? -5.595 5.525 1.306 1.00 94.25 85 MET A C 1
ATOM 674 O O . MET A 1 85 ? -5.564 6.117 0.231 1.00 94.25 85 MET A O 1
ATOM 678 N N . MET A 1 86 ? -4.493 5.048 1.887 1.00 95.44 86 MET A N 1
ATOM 679 C CA . MET A 1 86 ? -3.158 5.243 1.321 1.00 95.44 86 MET A CA 1
ATOM 680 C C . MET A 1 86 ? -2.880 4.352 0.109 1.00 95.44 86 MET A C 1
ATOM 682 O O . MET A 1 86 ? -1.961 4.652 -0.640 1.00 95.44 86 MET A O 1
ATOM 686 N N . TYR A 1 87 ? -3.632 3.271 -0.110 1.00 91.69 87 TYR A N 1
ATOM 687 C CA . TYR A 1 87 ? -3.290 2.240 -1.095 1.00 91.69 87 TYR A CA 1
ATOM 688 C C . TYR A 1 87 ? -3.054 2.790 -2.510 1.00 91.69 87 TYR A C 1
ATOM 690 O O . TYR A 1 87 ? -2.055 2.447 -3.142 1.00 91.69 87 TYR A O 1
ATOM 698 N N . SER A 1 88 ? -3.921 3.687 -2.995 1.00 87.25 88 SER A N 1
ATOM 699 C CA . SER A 1 88 ? -3.749 4.337 -4.305 1.00 87.25 88 SER A CA 1
ATOM 700 C C . SER A 1 88 ? -2.641 5.394 -4.334 1.00 87.25 88 SER A C 1
ATOM 702 O O . SER A 1 88 ? -2.236 5.820 -5.410 1.00 87.25 88 SER A O 1
ATOM 704 N N . HIS A 1 89 ? -2.129 5.784 -3.170 1.00 92.50 89 HIS A N 1
ATOM 705 C CA . HIS A 1 89 ? -1.126 6.828 -2.978 1.00 92.50 89 HIS A CA 1
ATOM 706 C C . HIS A 1 89 ? 0.239 6.272 -2.563 1.00 92.50 89 HIS A C 1
ATOM 708 O O . HIS A 1 89 ? 1.163 7.046 -2.357 1.00 92.50 89 HIS A O 1
ATOM 714 N N . ILE A 1 90 ? 0.405 4.956 -2.426 1.00 92.31 90 ILE A N 1
ATOM 715 C CA . ILE A 1 90 ? 1.702 4.354 -2.103 1.00 92.31 90 ILE A CA 1
ATOM 716 C C . ILE A 1 90 ? 2.530 4.176 -3.378 1.00 92.31 90 ILE A C 1
ATOM 718 O O . ILE A 1 90 ? 2.058 3.543 -4.325 1.00 92.31 90 ILE A O 1
ATOM 722 N N . THR A 1 91 ? 3.764 4.682 -3.363 1.00 90.94 91 THR A N 1
ATOM 723 C CA . THR A 1 91 ? 4.806 4.414 -4.362 1.00 90.94 91 THR A CA 1
ATOM 724 C C . THR A 1 91 ? 5.611 3.172 -3.976 1.00 90.94 91 THR A C 1
ATOM 726 O O . THR A 1 91 ? 5.777 2.866 -2.791 1.00 90.94 91 THR A O 1
ATOM 729 N N . GLY A 1 92 ? 6.109 2.431 -4.971 1.00 84.81 92 GLY A N 1
ATOM 730 C CA . GLY A 1 92 ? 6.865 1.196 -4.734 1.00 84.81 92 GLY A CA 1
ATOM 731 C C . GLY A 1 92 ? 5.985 0.059 -4.204 1.00 84.81 92 GLY A C 1
ATOM 732 O O . GLY A 1 92 ? 6.322 -0.600 -3.215 1.00 84.81 92 GLY A O 1
ATOM 733 N N . ARG A 1 93 ? 4.810 -0.144 -4.817 1.00 81.38 93 ARG A N 1
ATOM 734 C CA . ARG A 1 93 ? 3.802 -1.124 -4.369 1.00 81.38 93 ARG A CA 1
ATOM 735 C C . ARG A 1 93 ? 4.304 -2.568 -4.386 1.00 81.38 93 ARG A C 1
ATOM 737 O O . ARG A 1 93 ? 3.771 -3.406 -3.661 1.00 81.38 93 ARG A O 1
ATOM 744 N N . GLU A 1 94 ? 5.345 -2.860 -5.154 1.00 72.44 94 GLU A N 1
ATOM 745 C CA . GLU A 1 94 ? 6.080 -4.123 -5.139 1.00 72.44 94 GLU A CA 1
ATOM 746 C C . GLU A 1 94 ? 6.657 -4.468 -3.757 1.00 72.44 94 GLU A C 1
ATOM 748 O O . GLU A 1 94 ? 6.838 -5.645 -3.450 1.00 72.44 94 GLU A O 1
ATOM 753 N N . TYR A 1 95 ? 6.857 -3.472 -2.887 1.00 82.94 95 TYR A N 1
ATOM 754 C CA . TYR A 1 95 ? 7.320 -3.653 -1.512 1.00 82.94 95 TYR A CA 1
ATOM 755 C C . TYR A 1 95 ? 6.198 -3.563 -0.462 1.00 82.94 95 TYR A C 1
ATOM 757 O O . TYR A 1 95 ? 6.481 -3.556 0.737 1.00 82.94 95 TYR A O 1
ATOM 765 N N . LEU A 1 96 ? 4.914 -3.562 -0.862 1.00 84.88 96 LEU A N 1
ATOM 766 C CA . LEU A 1 96 ? 3.769 -3.577 0.071 1.00 84.88 96 LEU A CA 1
ATOM 767 C C . LEU A 1 96 ? 3.791 -4.763 1.036 1.00 84.88 96 LEU A C 1
ATOM 769 O O . LEU A 1 96 ? 3.195 -4.692 2.112 1.00 84.88 96 LEU A O 1
ATOM 773 N N . PHE A 1 97 ? 4.521 -5.830 0.701 1.00 81.94 97 PHE A N 1
ATOM 774 C CA . PHE A 1 97 ? 4.689 -6.965 1.596 1.00 81.94 97 PHE A CA 1
ATOM 775 C C . PHE A 1 97 ? 5.315 -6.597 2.949 1.00 81.94 97 PHE A C 1
ATOM 777 O O . PHE A 1 97 ? 5.036 -7.256 3.953 1.00 81.94 97 PHE A O 1
ATOM 784 N N . LEU A 1 98 ? 6.099 -5.515 2.993 1.00 87.38 98 LEU A N 1
ATOM 785 C CA . LEU A 1 98 ? 6.723 -4.988 4.205 1.00 87.38 98 LEU A CA 1
ATOM 786 C C . LEU A 1 98 ? 5.715 -4.394 5.199 1.00 87.38 98 LEU A C 1
ATOM 788 O O . LEU A 1 98 ? 6.072 -4.201 6.356 1.00 87.38 98 LEU A O 1
ATOM 792 N N . ILE A 1 99 ? 4.466 -4.135 4.790 1.00 91.38 99 ILE A N 1
ATOM 793 C CA . ILE A 1 99 ? 3.413 -3.604 5.672 1.00 91.38 99 ILE A CA 1
ATOM 794 C C . ILE A 1 99 ? 2.810 -4.685 6.580 1.00 91.38 99 ILE A C 1
ATOM 796 O O . ILE A 1 99 ? 2.260 -4.373 7.635 1.00 91.38 99 ILE A O 1
ATOM 800 N N . ASN A 1 100 ? 2.960 -5.967 6.231 1.00 87.94 100 ASN A N 1
ATOM 801 C CA . ASN A 1 100 ? 2.376 -7.080 6.985 1.00 87.94 100 ASN A CA 1
ATOM 802 C C . ASN A 1 100 ? 2.604 -7.049 8.503 1.00 87.94 100 ASN A C 1
ATOM 804 O O . ASN A 1 100 ? 1.642 -7.314 9.221 1.00 87.94 100 ASN A O 1
ATOM 808 N N . PRO A 1 101 ? 3.810 -6.741 9.018 1.00 88.50 101 PRO A N 1
ATOM 809 C CA . PRO A 1 101 ? 4.054 -6.722 10.458 1.00 88.50 101 PRO A CA 1
ATOM 810 C C . PRO A 1 101 ? 3.254 -5.652 11.215 1.00 88.50 101 PRO A C 1
ATOM 812 O O . PRO A 1 101 ? 3.112 -5.761 12.428 1.00 88.50 101 PRO A O 1
ATOM 815 N N . ALA A 1 102 ? 2.724 -4.630 10.533 1.00 92.69 102 ALA A N 1
ATOM 816 C CA . ALA A 1 102 ? 1.901 -3.591 11.155 1.00 92.69 102 ALA A CA 1
ATOM 817 C C . ALA A 1 102 ? 0.441 -4.034 11.402 1.00 92.69 102 ALA A C 1
ATOM 819 O O . ALA A 1 102 ? -0.326 -3.304 12.034 1.00 92.69 102 ALA A O 1
ATOM 820 N N . LEU A 1 103 ? 0.040 -5.210 10.905 1.00 93.12 103 LEU A N 1
ATOM 821 C CA . LEU A 1 103 ? -1.342 -5.689 10.895 1.00 93.12 103 LEU A CA 1
ATOM 822 C C . LEU A 1 103 ? -1.446 -7.080 11.528 1.00 93.12 103 LEU A C 1
ATOM 824 O O . LEU A 1 103 ? -0.656 -7.973 11.214 1.00 93.12 103 LEU A O 1
ATOM 828 N N . SER A 1 104 ? -2.473 -7.320 12.347 1.00 94.06 104 SER A N 1
ATOM 829 C CA . SER A 1 104 ? -2.791 -8.689 12.764 1.00 94.06 104 SER A CA 1
ATOM 830 C C . SER A 1 104 ? -3.228 -9.564 11.586 1.00 94.06 104 SER A C 1
ATOM 832 O O . SER A 1 104 ? -3.558 -9.105 10.490 1.00 94.06 104 SER A O 1
ATOM 834 N N . GLU A 1 105 ? -3.266 -10.876 11.812 1.00 89.44 105 GLU A N 1
ATOM 835 C CA . GLU A 1 105 ? -3.845 -11.830 10.864 1.00 89.44 105 GLU A CA 1
ATOM 836 C C . GLU A 1 105 ? -5.305 -11.509 10.504 1.00 89.44 105 GLU A C 1
ATOM 838 O O . GLU A 1 105 ? -5.666 -11.557 9.326 1.00 89.44 105 GLU A O 1
ATOM 843 N N . GLY A 1 106 ? -6.117 -11.096 11.484 1.00 91.06 106 GLY A N 1
ATOM 844 C CA . GLY A 1 106 ? -7.510 -10.705 11.263 1.00 91.06 106 GLY A CA 1
ATOM 845 C C . GLY A 1 106 ? -7.640 -9.513 10.313 1.00 91.06 106 GLY A C 1
ATOM 846 O O . GLY A 1 106 ? -8.387 -9.587 9.334 1.00 91.06 106 GLY A O 1
ATOM 847 N N . SER A 1 107 ? -6.857 -8.452 10.538 1.00 91.69 107 SER A N 1
ATOM 848 C CA . SER A 1 107 ? -6.839 -7.271 9.663 1.00 91.69 107 SER A CA 1
ATOM 849 C C . SER A 1 107 ? -6.310 -7.582 8.267 1.00 91.69 107 SER A C 1
ATOM 851 O O . SER A 1 107 ? -6.848 -7.081 7.282 1.00 91.69 107 SER A O 1
ATOM 853 N N . ARG A 1 108 ? -5.302 -8.456 8.138 1.00 88.12 108 ARG A N 1
ATOM 854 C CA . ARG A 1 108 ? -4.811 -8.903 6.822 1.00 88.12 108 ARG A CA 1
ATOM 855 C C . ARG A 1 108 ? -5.911 -9.600 6.017 1.00 88.12 108 ARG A C 1
ATOM 857 O O . ARG A 1 108 ? -6.065 -9.331 4.825 1.00 88.12 108 ARG A O 1
ATOM 864 N N . LEU A 1 109 ? -6.718 -10.446 6.661 1.00 84.62 109 LEU A N 1
ATOM 865 C CA . LEU A 1 109 ? -7.856 -11.100 6.011 1.00 84.62 109 LEU A CA 1
ATOM 866 C C . LEU A 1 109 ? -8.967 -10.103 5.638 1.00 84.62 109 LEU A C 1
ATOM 868 O O . LEU A 1 109 ? -9.565 -10.226 4.567 1.00 84.62 109 LEU A O 1
ATOM 872 N N . ALA A 1 110 ? -9.250 -9.119 6.493 1.00 87.56 110 ALA A N 1
ATOM 873 C CA . ALA A 1 110 ? -10.233 -8.072 6.217 1.00 87.56 110 ALA A CA 1
ATOM 874 C C . ALA A 1 110 ? -9.807 -7.178 5.037 1.00 87.56 110 ALA A C 1
ATOM 876 O O . ALA A 1 110 ? -10.586 -6.983 4.099 1.00 87.56 110 ALA A O 1
ATOM 877 N N . LEU A 1 111 ? -8.541 -6.753 5.000 1.00 87.00 111 LEU A N 1
ATOM 878 C CA . LEU A 1 111 ? -7.947 -6.034 3.868 1.00 87.00 111 LEU A CA 1
ATOM 879 C C . LEU A 1 111 ? -8.058 -6.821 2.566 1.00 87.00 111 LEU A C 1
ATOM 881 O O . LEU A 1 111 ? -8.471 -6.266 1.551 1.00 87.00 111 LEU A O 1
ATOM 885 N N . HIS A 1 112 ? -7.785 -8.126 2.605 1.00 78.94 112 HIS A N 1
ATOM 886 C CA . HIS A 1 112 ? -7.936 -9.008 1.447 1.00 78.94 112 HIS A CA 1
ATOM 887 C C . HIS A 1 112 ? -9.386 -9.066 0.925 1.00 78.94 112 HIS A C 1
ATOM 889 O O . HIS A 1 112 ? -9.628 -9.326 -0.254 1.00 78.94 112 HIS A O 1
ATOM 895 N N . ARG A 1 113 ? -10.393 -8.840 1.777 1.00 79.56 113 ARG A N 1
ATOM 896 C CA . ARG A 1 113 ? -11.793 -8.741 1.330 1.00 79.56 113 ARG A CA 1
ATOM 897 C C . ARG A 1 113 ? -12.097 -7.379 0.702 1.00 79.56 113 ARG A C 1
ATOM 899 O O . ARG A 1 113 ? -12.867 -7.332 -0.251 1.00 79.56 113 ARG A O 1
ATOM 906 N N . ARG A 1 114 ? -11.504 -6.294 1.215 1.00 79.94 114 ARG A N 1
ATOM 907 C CA . ARG A 1 114 ? -11.789 -4.908 0.790 1.00 79.94 114 ARG A CA 1
ATOM 908 C C . ARG A 1 114 ? -11.022 -4.473 -0.449 1.00 79.94 114 ARG A C 1
ATOM 910 O O . ARG A 1 114 ? -11.611 -3.941 -1.381 1.00 79.94 114 ARG A O 1
ATOM 917 N N . LEU A 1 115 ? -9.716 -4.700 -0.456 1.00 79.62 115 LEU A N 1
ATOM 918 C CA . LEU A 1 115 ? -8.816 -4.312 -1.543 1.00 79.62 115 LEU A CA 1
ATOM 919 C C . LEU A 1 115 ? -8.679 -5.423 -2.596 1.00 79.62 115 LEU A C 1
ATOM 921 O O . LEU A 1 115 ? -7.899 -5.313 -3.540 1.00 79.62 115 LEU A O 1
ATOM 925 N N . GLY A 1 116 ? -9.463 -6.493 -2.437 1.00 67.88 116 GLY A N 1
ATOM 926 C CA . GLY A 1 116 ? -9.350 -7.720 -3.205 1.00 67.88 116 GLY A CA 1
ATOM 927 C C . GLY A 1 116 ? -8.165 -8.572 -2.751 1.00 67.88 116 GLY A C 1
ATOM 928 O O . GLY A 1 116 ? -7.463 -8.204 -1.807 1.00 67.88 116 GLY A O 1
ATOM 929 N N . PRO A 1 117 ? -7.944 -9.725 -3.409 1.00 59.12 117 PRO A N 1
ATOM 930 C CA . PRO A 1 117 ? -6.871 -10.643 -3.069 1.00 59.12 117 PRO A CA 1
ATOM 931 C C . PRO A 1 117 ? -5.513 -9.957 -3.147 1.00 59.12 117 PRO A C 1
ATOM 933 O O . PRO A 1 117 ? -4.927 -9.804 -4.219 1.00 59.12 117 PRO A O 1
ATOM 936 N N . TRP A 1 118 ? -5.068 -9.458 -2.002 1.00 57.41 118 TRP A N 1
ATOM 937 C CA . TRP A 1 118 ? -3.952 -8.542 -1.918 1.00 57.41 118 TRP A CA 1
ATOM 938 C C . TRP A 1 118 ? -2.660 -9.256 -2.313 1.00 57.41 118 TRP A C 1
ATOM 940 O O . TRP A 1 118 ? -2.442 -10.395 -1.901 1.00 57.41 118 TRP A O 1
ATOM 950 N N . LEU A 1 119 ? -1.878 -8.555 -3.143 1.00 48.94 119 LEU A N 1
ATOM 951 C CA . LEU A 1 119 ? -0.471 -8.624 -3.599 1.00 48.94 119 LEU A CA 1
ATOM 952 C C . LEU A 1 119 ? 0.531 -9.679 -3.087 1.00 48.94 119 LEU A C 1
ATOM 954 O O . LEU A 1 119 ? 1.638 -9.731 -3.606 1.00 48.94 119 LEU A O 1
ATOM 958 N N . PHE A 1 120 ? 0.185 -10.568 -2.168 1.00 45.25 120 PHE A N 1
ATOM 959 C CA . PHE A 1 120 ? 1.002 -11.726 -1.820 1.00 45.25 120 PHE A CA 1
ATOM 960 C C . PHE A 1 120 ? 0.834 -12.880 -2.811 1.00 45.25 120 PHE A C 1
ATOM 962 O O . PHE A 1 120 ? 1.750 -13.678 -2.964 1.00 45.25 120 PHE A O 1
ATOM 969 N N . LEU A 1 121 ? -0.316 -12.976 -3.497 1.00 44.41 121 LEU A N 1
ATOM 970 C CA . LEU A 1 121 ? -0.660 -14.087 -4.403 1.00 44.41 121 LEU A CA 1
ATOM 971 C C . LEU A 1 121 ? -1.696 -13.675 -5.477 1.00 44.41 121 LEU A C 1
ATOM 973 O O . LEU A 1 121 ? -2.697 -14.367 -5.687 1.00 44.41 121 LEU A O 1
ATOM 977 N N . ASN A 1 122 ? -1.539 -12.521 -6.132 1.00 49.97 122 ASN A N 1
ATOM 978 C CA . ASN A 1 122 ? -2.624 -11.978 -6.957 1.00 49.97 122 ASN A CA 1
ATOM 979 C C . ASN A 1 122 ? -2.823 -12.733 -8.292 1.00 49.97 122 ASN A C 1
ATOM 981 O O . ASN A 1 122 ? -2.187 -12.450 -9.304 1.00 49.97 122 ASN A O 1
ATOM 985 N N . LYS A 1 123 ? -3.777 -13.675 -8.310 1.00 48.12 123 LYS A N 1
ATOM 986 C CA . LYS A 1 123 ? -4.226 -14.412 -9.509 1.00 48.12 123 LYS A CA 1
ATOM 987 C C . LYS A 1 123 ? -4.948 -13.534 -10.552 1.00 48.12 123 LYS A C 1
ATOM 989 O O . LYS A 1 123 ? -5.135 -13.985 -11.675 1.00 48.12 123 LYS A O 1
ATOM 994 N N . LEU A 1 124 ? -5.397 -12.322 -10.208 1.00 45.12 124 LEU A N 1
ATOM 995 C CA . LEU A 1 124 ? -6.239 -11.469 -11.073 1.00 45.12 124 LEU A CA 1
ATOM 996 C C . LEU A 1 124 ? -5.565 -10.166 -11.525 1.00 45.12 124 LEU A C 1
ATOM 998 O O . LEU A 1 124 ? -6.037 -9.528 -12.467 1.00 45.12 124 LEU A O 1
ATOM 1002 N N . ALA A 1 125 ? -4.466 -9.797 -10.880 1.00 52.84 125 ALA A N 1
ATOM 1003 C CA . ALA A 1 125 ? -3.572 -8.714 -11.265 1.00 52.84 125 ALA A CA 1
ATOM 1004 C C . ALA A 1 125 ? -2.132 -9.146 -10.944 1.00 52.84 125 ALA A C 1
ATOM 1006 O O . ALA A 1 125 ? -1.532 -8.655 -9.989 1.00 52.84 125 ALA A O 1
ATOM 1007 N N . PRO A 1 126 ? -1.612 -10.148 -11.671 1.00 62.97 126 PRO A N 1
ATOM 1008 C CA . PRO A 1 126 ? -0.266 -10.642 -11.454 1.00 62.97 126 PRO A CA 1
ATOM 1009 C C . PRO A 1 126 ? 0.716 -9.523 -11.806 1.00 62.97 126 PRO A C 1
ATOM 1011 O O . PRO A 1 126 ? 0.712 -9.013 -12.925 1.00 62.97 126 PRO A O 1
ATOM 1014 N N . SER A 1 127 ? 1.519 -9.121 -10.830 1.00 64.06 127 SER A N 1
ATOM 1015 C CA . SER A 1 127 ? 2.640 -8.199 -10.985 1.00 64.06 127 SER A CA 1
ATOM 1016 C C . SER A 1 127 ? 3.933 -8.906 -10.579 1.00 64.06 127 SER A C 1
ATOM 1018 O O . SER A 1 127 ? 3.901 -9.924 -9.883 1.00 64.06 127 SER A O 1
ATOM 1020 N N . GLY A 1 128 ? 5.069 -8.389 -11.041 1.00 67.81 128 GLY A N 1
ATOM 1021 C CA . GLY A 1 128 ? 6.391 -8.936 -10.744 1.00 67.81 128 GLY A CA 1
ATOM 1022 C C . GLY A 1 128 ? 6.918 -9.912 -11.797 1.00 67.81 128 GLY A C 1
ATOM 1023 O O . GLY A 1 128 ? 6.372 -10.033 -12.899 1.00 67.81 128 GLY A O 1
ATOM 1024 N N . ARG A 1 129 ? 8.028 -10.580 -11.458 1.00 74.00 129 ARG A N 1
ATOM 1025 C CA . ARG A 1 129 ? 8.752 -11.498 -12.346 1.00 74.00 129 ARG A CA 1
ATOM 1026 C C . ARG A 1 129 ? 8.305 -12.943 -12.121 1.00 74.00 129 ARG A C 1
ATOM 1028 O O . ARG A 1 129 ? 8.374 -13.454 -11.008 1.00 74.00 129 ARG A O 1
ATOM 1035 N N . PHE A 1 130 ? 7.891 -13.613 -13.190 1.00 78.69 130 PHE A N 1
ATOM 1036 C CA . PHE A 1 130 ? 7.511 -15.023 -13.206 1.00 78.69 130 PHE A CA 1
ATOM 1037 C C . PHE A 1 130 ? 8.522 -15.803 -14.034 1.00 78.69 130 PHE A C 1
ATOM 1039 O O . PHE A 1 130 ? 8.807 -15.415 -15.162 1.00 78.69 130 PHE A O 1
ATOM 1046 N N . VAL A 1 131 ? 9.009 -16.922 -13.502 1.00 85.00 131 VAL A N 1
ATOM 1047 C CA . VAL A 1 131 ? 9.797 -17.911 -14.246 1.00 85.00 131 VAL A CA 1
ATOM 1048 C C . VAL A 1 131 ? 8.966 -19.185 -14.293 1.00 85.00 131 VAL A C 1
ATOM 1050 O O . VAL A 1 131 ? 8.738 -19.818 -13.265 1.00 85.00 131 VAL A O 1
ATOM 1053 N N . LEU A 1 132 ? 8.431 -19.504 -15.468 1.00 85.44 132 LEU A N 1
ATOM 1054 C CA . LEU A 1 132 ? 7.473 -20.589 -15.669 1.00 85.44 132 LEU A CA 1
ATOM 1055 C C . LEU A 1 132 ? 8.096 -21.663 -16.555 1.00 85.44 132 LEU A C 1
ATOM 1057 O O . LEU A 1 132 ? 8.387 -21.411 -17.723 1.00 85.44 132 LEU A O 1
ATOM 1061 N N . ASP A 1 133 ? 8.254 -22.870 -16.025 1.00 89.50 133 ASP A N 1
ATOM 1062 C CA . ASP A 1 133 ? 8.680 -24.031 -16.798 1.00 89.50 133 ASP A CA 1
ATOM 1063 C C . ASP A 1 133 ? 7.456 -24.669 -17.464 1.00 89.50 133 ASP A C 1
ATOM 1065 O O . ASP A 1 133 ? 6.645 -25.353 -16.835 1.00 89.50 133 ASP A O 1
ATOM 1069 N N . LEU A 1 134 ? 7.308 -24.449 -18.770 1.00 91.88 134 LEU A N 1
ATOM 1070 C CA . LEU A 1 134 ? 6.126 -24.870 -19.517 1.00 91.88 134 LEU A CA 1
ATOM 1071 C C . LEU A 1 134 ? 6.031 -26.390 -19.703 1.00 91.88 134 LEU A C 1
ATOM 1073 O O . LEU A 1 134 ? 4.972 -26.876 -20.108 1.00 91.88 134 LEU A O 1
ATOM 1077 N N . ALA A 1 135 ? 7.071 -27.157 -19.355 1.00 90.56 135 ALA A N 1
ATOM 1078 C CA . ALA A 1 135 ? 6.944 -28.607 -19.239 1.00 90.56 135 ALA A CA 1
ATOM 1079 C C . ALA A 1 135 ? 6.006 -28.993 -18.075 1.00 90.56 135 ALA A C 1
ATOM 1081 O O . ALA A 1 135 ? 5.245 -29.966 -18.170 1.00 90.56 135 ALA A O 1
ATOM 1082 N N . LYS A 1 136 ? 5.965 -28.193 -16.999 1.00 88.94 136 LYS A N 1
ATOM 1083 C CA . LYS A 1 136 ? 5.157 -28.449 -15.798 1.00 88.94 136 LYS A CA 1
ATOM 1084 C C . LYS A 1 136 ? 3.707 -28.004 -15.988 1.00 88.94 136 LYS A C 1
ATOM 1086 O O . LYS A 1 136 ? 3.409 -26.899 -16.437 1.00 88.94 136 LYS A O 1
ATOM 1091 N N . GLU A 1 137 ? 2.759 -28.865 -15.614 1.00 88.88 137 GLU A N 1
ATOM 1092 C CA . GLU A 1 137 ? 1.322 -28.563 -15.744 1.00 88.88 137 GLU A CA 1
ATOM 1093 C C . GLU A 1 137 ? 0.875 -27.422 -14.811 1.00 88.88 137 GLU A C 1
ATOM 1095 O O . GLU A 1 137 ? 0.016 -26.619 -15.181 1.00 88.88 137 GLU A O 1
ATOM 1100 N N . ASN A 1 138 ? 1.468 -27.310 -13.617 1.00 81.88 138 ASN A N 1
ATOM 1101 C CA . ASN A 1 138 ? 1.149 -26.230 -12.678 1.00 81.88 138 ASN A CA 1
ATOM 1102 C C . ASN A 1 138 ? 1.540 -24.856 -13.238 1.00 81.88 138 ASN A C 1
ATOM 1104 O O . ASN A 1 138 ? 0.720 -23.941 -13.223 1.00 81.88 138 ASN A O 1
ATOM 1108 N N . ASP A 1 139 ? 2.722 -24.734 -13.834 1.00 84.94 139 ASP A N 1
ATOM 1109 C CA . ASP A 1 139 ? 3.197 -23.481 -14.430 1.00 84.94 139 ASP A CA 1
ATOM 1110 C C . ASP A 1 139 ? 2.359 -23.103 -15.660 1.00 84.94 139 ASP A C 1
ATOM 1112 O O . ASP A 1 139 ? 1.997 -21.938 -15.844 1.00 84.94 139 ASP A O 1
ATOM 1116 N N . ARG A 1 140 ? 1.911 -24.097 -16.443 1.00 87.12 140 ARG A N 1
ATOM 1117 C CA . ARG A 1 140 ? 0.922 -23.900 -17.519 1.00 87.12 140 ARG A CA 1
ATOM 1118 C C . ARG A 1 140 ? -0.434 -23.405 -17.003 1.00 87.12 140 ARG A C 1
ATOM 1120 O O . ARG A 1 140 ? -1.113 -22.636 -17.691 1.00 87.12 140 ARG A O 1
ATOM 1127 N N . LYS A 1 141 ? -0.873 -23.821 -15.811 1.00 83.75 141 LYS A N 1
ATOM 1128 C CA . LYS A 1 141 ? -2.082 -23.277 -15.155 1.00 83.75 141 LYS A CA 1
ATOM 1129 C C . LYS A 1 141 ? -1.864 -21.841 -14.671 1.00 83.75 141 LYS A C 1
ATOM 1131 O O . LYS A 1 141 ? -2.737 -20.998 -14.891 1.00 83.75 141 LYS A O 1
ATOM 1136 N N . THR A 1 142 ? -0.702 -21.539 -14.095 1.00 80.44 142 THR A N 1
ATOM 1137 C CA . THR A 1 142 ? -0.319 -20.175 -13.696 1.00 80.44 142 THR A CA 1
ATOM 1138 C C . THR A 1 142 ? -0.311 -19.238 -14.901 1.00 80.44 142 THR A C 1
ATOM 1140 O O . THR A 1 142 ? -0.973 -18.204 -14.874 1.00 80.44 142 THR A O 1
ATOM 1143 N N . LEU A 1 143 ? 0.306 -19.645 -16.013 1.00 86.88 143 LEU A N 1
ATOM 1144 C CA . LEU A 1 143 ? 0.315 -18.884 -17.264 1.00 86.88 143 LEU A CA 1
ATOM 1145 C C . LEU A 1 143 ? -1.098 -18.596 -17.800 1.00 86.88 143 LEU A C 1
ATOM 1147 O O . LEU A 1 143 ? -1.371 -17.486 -18.258 1.00 86.88 143 LEU A O 1
ATOM 1151 N N . ARG A 1 144 ? -2.009 -19.581 -17.754 1.00 87.31 144 ARG A N 1
ATOM 1152 C CA . ARG A 1 144 ? -3.420 -19.389 -18.146 1.00 87.31 144 ARG A CA 1
ATOM 1153 C C . ARG A 1 144 ? -4.098 -18.330 -17.283 1.00 87.31 144 ARG A C 1
ATOM 1155 O O . ARG A 1 144 ? -4.724 -17.421 -17.820 1.00 87.31 144 ARG A O 1
ATOM 1162 N N . THR A 1 145 ? -3.892 -18.416 -15.974 1.00 81.81 145 THR A N 1
ATOM 1163 C CA . THR A 1 145 ? -4.427 -17.463 -14.995 1.00 81.81 145 THR A CA 1
ATOM 1164 C C . THR A 1 145 ? -3.905 -16.049 -15.265 1.00 81.81 145 THR A C 1
ATOM 1166 O O . THR A 1 145 ? -4.686 -15.105 -15.357 1.00 81.81 145 THR A O 1
ATOM 1169 N N . VAL A 1 146 ? -2.598 -15.914 -15.516 1.00 80.38 146 VAL A N 1
ATOM 1170 C CA . VAL A 1 146 ? -1.963 -14.638 -15.873 1.00 80.38 146 VAL A CA 1
ATOM 1171 C C . VAL A 1 146 ? -2.539 -14.058 -17.165 1.00 80.38 146 VAL A C 1
ATOM 1173 O O . VAL A 1 146 ? -2.887 -12.881 -17.227 1.00 80.38 146 VAL A O 1
ATOM 1176 N N . LYS A 1 147 ? -2.705 -14.883 -18.202 1.00 85.12 147 LYS A N 1
ATOM 1177 C CA . LYS A 1 147 ? -3.312 -14.460 -19.472 1.00 85.12 147 LYS A CA 1
ATOM 1178 C C . LYS A 1 147 ? -4.751 -13.991 -19.311 1.00 85.12 147 LYS A C 1
ATOM 1180 O O . LYS A 1 147 ? -5.157 -13.034 -19.967 1.00 85.12 147 LYS A O 1
ATOM 1185 N N . GLU A 1 148 ? -5.536 -14.673 -18.488 1.00 82.75 148 GLU A N 1
ATOM 1186 C CA . GLU A 1 148 ? -6.912 -14.274 -18.197 1.00 82.75 148 GLU A CA 1
ATOM 1187 C C . GLU A 1 148 ? -6.968 -12.951 -17.437 1.00 82.75 148 GLU A C 1
ATOM 1189 O O . GLU A 1 148 ? -7.774 -12.089 -17.791 1.00 82.75 148 GLU A O 1
ATOM 1194 N N . ALA A 1 149 ? -6.085 -12.761 -16.457 1.00 74.50 149 ALA A N 1
ATOM 1195 C CA . ALA A 1 149 ? -5.939 -11.507 -15.731 1.00 74.50 149 ALA A CA 1
ATOM 1196 C C . ALA A 1 149 ? -5.592 -10.338 -16.670 1.00 74.50 149 ALA A C 1
ATOM 1198 O O . ALA A 1 149 ? -6.307 -9.337 -16.691 1.00 74.50 149 ALA A O 1
ATOM 1199 N N . LEU A 1 150 ? -4.585 -10.508 -17.533 1.00 75.88 150 LEU A N 1
ATOM 1200 C CA . LEU A 1 150 ? -4.177 -9.504 -18.525 1.00 75.88 150 LEU A CA 1
ATOM 1201 C C . LEU A 1 150 ? -5.277 -9.186 -19.550 1.00 75.88 150 LEU A C 1
ATOM 1203 O O . LEU A 1 150 ? -5.394 -8.057 -20.012 1.00 75.88 150 LEU A O 1
ATOM 1207 N N . ARG A 1 151 ? -6.112 -10.167 -19.922 1.00 79.69 151 ARG A N 1
ATOM 1208 C CA . ARG A 1 151 ? -7.263 -9.931 -20.817 1.00 79.69 151 ARG A CA 1
ATOM 1209 C C . ARG A 1 151 ? -8.361 -9.112 -20.148 1.00 79.69 151 ARG A C 1
ATOM 1211 O O . ARG A 1 151 ? -9.031 -8.337 -20.826 1.00 79.69 151 ARG A O 1
ATOM 1218 N N . LYS A 1 152 ? -8.577 -9.321 -18.847 1.00 73.12 152 LYS A N 1
ATOM 1219 C CA . LYS A 1 152 ? -9.591 -8.604 -18.065 1.00 73.12 152 LYS A CA 1
ATOM 1220 C C . LYS A 1 152 ? -9.133 -7.185 -17.723 1.00 73.12 152 LYS A C 1
ATOM 1222 O O . LYS A 1 152 ? -9.954 -6.272 -17.744 1.00 73.12 152 LYS A O 1
ATOM 1227 N N . ASN A 1 153 ? -7.840 -6.985 -17.467 1.00 66.50 153 ASN A N 1
ATOM 1228 C CA . ASN A 1 153 ? -7.279 -5.681 -17.133 1.00 66.50 153 ASN A CA 1
ATOM 1229 C C . ASN A 1 153 ? -6.712 -4.959 -18.362 1.00 66.50 153 ASN A C 1
ATOM 1231 O O . ASN A 1 153 ? -5.567 -5.145 -18.754 1.00 66.50 153 ASN A O 1
ATOM 1235 N N . LYS A 1 154 ? -7.505 -4.049 -18.943 1.00 62.22 154 LYS A N 1
ATOM 1236 C CA . LYS A 1 154 ? -7.063 -3.200 -20.069 1.00 62.22 154 LYS A CA 1
ATOM 1237 C C . LYS A 1 154 ? -5.913 -2.240 -19.715 1.00 62.22 154 LYS A C 1
ATOM 1239 O O . LYS A 1 154 ? -5.333 -1.662 -20.626 1.00 62.22 154 LYS A O 1
ATOM 1244 N N . ARG A 1 155 ? -5.623 -2.046 -18.421 1.00 57.50 155 ARG A N 1
ATOM 1245 C CA . ARG A 1 155 ? -4.590 -1.128 -17.905 1.00 57.50 155 ARG A CA 1
ATOM 1246 C C . ARG A 1 155 ? -3.243 -1.797 -17.616 1.00 57.50 155 ARG A C 1
ATOM 1248 O O . ARG A 1 155 ? -2.236 -1.112 -17.526 1.00 57.50 155 ARG A O 1
ATOM 1255 N N . SER A 1 156 ? -3.195 -3.123 -17.485 1.00 58.56 156 SER A N 1
ATOM 1256 C CA . SER A 1 156 ? -1.936 -3.837 -17.245 1.00 58.56 156 SER A CA 1
ATOM 1257 C C . SER A 1 156 ? -1.151 -4.005 -18.544 1.00 58.56 156 SER A C 1
ATOM 1259 O O . SER A 1 156 ? -1.689 -4.520 -19.528 1.00 58.56 156 SER A O 1
ATOM 1261 N N . GLY A 1 157 ? 0.119 -3.597 -18.539 1.00 59.59 157 GLY A N 1
ATOM 1262 C CA . GLY A 1 157 ? 1.041 -3.770 -19.656 1.00 59.59 157 GLY A CA 1
ATOM 1263 C C . GLY A 1 157 ? 1.967 -4.968 -19.446 1.00 59.59 157 GLY A C 1
ATOM 1264 O O . GLY A 1 157 ? 2.415 -5.243 -18.336 1.00 59.59 157 GLY A O 1
ATOM 1265 N N . LEU A 1 158 ? 2.277 -5.682 -20.527 1.00 57.84 158 LEU A N 1
ATOM 1266 C CA . LEU A 1 158 ? 3.380 -6.642 -20.558 1.00 57.84 158 LEU A CA 1
ATOM 1267 C C . LEU A 1 158 ? 4.640 -5.855 -20.943 1.00 57.84 158 LEU A C 1
ATOM 1269 O O . LEU A 1 158 ? 4.655 -5.282 -22.034 1.00 57.84 158 LEU A O 1
ATOM 1273 N N . ARG A 1 159 ? 5.645 -5.765 -20.062 1.00 56.94 159 ARG A N 1
ATOM 1274 C CA . ARG A 1 159 ? 6.814 -4.896 -20.298 1.00 56.94 159 ARG A CA 1
ATOM 1275 C C . ARG A 1 159 ? 7.972 -5.644 -20.956 1.00 56.94 159 ARG A C 1
ATOM 1277 O O . ARG A 1 159 ? 8.520 -5.142 -21.931 1.00 56.94 159 ARG A O 1
ATOM 1284 N N . ASP A 1 160 ? 8.285 -6.846 -20.468 1.00 57.28 160 ASP A N 1
ATOM 1285 C CA . ASP A 1 160 ? 9.325 -7.714 -21.032 1.00 57.28 160 ASP A CA 1
ATOM 1286 C C . ASP A 1 160 ? 8.881 -9.189 -21.003 1.00 57.28 160 ASP A C 1
ATOM 1288 O O . ASP A 1 160 ? 8.229 -9.655 -20.060 1.00 57.28 160 ASP A O 1
ATOM 1292 N N . VAL A 1 161 ? 9.209 -9.920 -22.069 1.00 59.47 161 VAL A N 1
ATOM 1293 C CA . VAL A 1 161 ? 8.977 -11.363 -22.200 1.00 59.47 161 VAL A CA 1
ATOM 1294 C C . VAL A 1 161 ? 10.236 -11.983 -22.761 1.00 59.47 161 VAL A C 1
ATOM 1296 O O . VAL A 1 161 ? 10.546 -11.808 -23.942 1.00 59.47 161 VAL A O 1
ATOM 1299 N N . ARG A 1 162 ? 10.928 -12.759 -21.931 1.00 69.50 162 ARG A N 1
ATOM 1300 C CA . ARG A 1 162 ? 12.118 -13.494 -22.346 1.00 69.50 162 ARG A CA 1
ATOM 1301 C C . ARG A 1 162 ? 11.805 -14.976 -22.416 1.00 69.50 162 ARG A C 1
ATOM 1303 O O . ARG A 1 162 ? 11.084 -15.532 -21.589 1.00 69.50 162 ARG A O 1
ATOM 1310 N N . TYR A 1 163 ? 12.356 -15.611 -23.436 1.00 62.22 163 TYR A N 1
ATOM 1311 C CA . TYR A 1 163 ? 12.217 -17.038 -23.660 1.00 62.22 163 TYR A CA 1
ATOM 1312 C C . TYR A 1 163 ? 13.593 -17.668 -23.563 1.00 62.22 163 TYR A C 1
ATOM 1314 O O . TYR A 1 163 ? 14.475 -17.333 -24.351 1.00 62.22 163 TYR A O 1
ATOM 1322 N N . ALA A 1 164 ? 13.757 -18.574 -22.606 1.00 58.16 164 ALA A N 1
ATOM 1323 C CA . ALA A 1 164 ? 14.947 -19.394 -22.482 1.00 58.16 164 ALA A CA 1
ATOM 1324 C C . ALA A 1 164 ? 14.589 -20.835 -22.857 1.00 58.16 164 ALA A C 1
ATOM 1326 O O . ALA A 1 164 ? 13.634 -21.427 -22.340 1.00 58.16 164 ALA A O 1
ATOM 1327 N N . PHE A 1 165 ? 15.354 -21.422 -23.771 1.00 49.47 165 PHE A N 1
ATOM 1328 C CA . PHE A 1 165 ? 15.280 -22.856 -24.008 1.00 49.47 165 PHE A CA 1
ATOM 1329 C C . PHE A 1 165 ? 16.155 -23.545 -22.962 1.00 49.47 165 PHE A C 1
ATOM 1331 O O . PHE A 1 165 ? 17.337 -23.249 -22.863 1.00 49.47 165 PHE A O 1
ATOM 1338 N N . LEU A 1 166 ? 15.596 -24.498 -22.213 1.00 44.25 166 LEU A N 1
ATOM 1339 C CA . LEU A 1 166 ? 16.329 -25.295 -21.210 1.00 44.25 166 LEU A CA 1
ATOM 1340 C C . LEU A 1 166 ? 17.494 -26.124 -21.791 1.00 44.25 166 LEU A C 1
ATOM 1342 O O . LEU A 1 166 ? 18.244 -26.727 -21.036 1.00 44.25 166 LEU A O 1
ATOM 1346 N N . ASN A 1 167 ? 17.654 -26.135 -23.116 1.00 46.81 167 ASN A N 1
ATOM 1347 C CA . ASN A 1 167 ? 18.767 -26.770 -23.816 1.00 46.81 167 ASN A CA 1
ATOM 1348 C C . ASN A 1 167 ? 19.777 -25.754 -24.375 1.00 46.81 167 ASN A C 1
ATOM 1350 O O . ASN A 1 167 ? 20.601 -26.134 -25.202 1.00 46.81 167 ASN A O 1
ATOM 1354 N N . ASP A 1 168 ? 19.700 -24.478 -23.984 1.00 43.97 168 ASP A N 1
ATOM 1355 C CA . ASP A 1 168 ? 20.713 -23.481 -24.323 1.00 43.97 168 ASP A CA 1
ATOM 1356 C C . ASP A 1 168 ? 21.813 -23.480 -23.241 1.00 43.97 168 ASP A C 1
ATOM 1358 O O . ASP A 1 168 ? 21.577 -23.008 -22.126 1.00 43.97 168 ASP A O 1
ATOM 1362 N N . PRO A 1 169 ? 23.015 -24.017 -23.526 1.00 45.47 169 PRO A N 1
ATOM 1363 C CA . PRO A 1 169 ? 24.100 -24.118 -22.551 1.00 45.47 169 PRO A CA 1
ATOM 1364 C C . PRO A 1 169 ? 24.684 -22.758 -22.121 1.00 45.47 169 PRO A C 1
ATOM 1366 O O . PRO A 1 169 ? 25.592 -22.730 -21.295 1.00 45.47 169 PRO A O 1
ATOM 1369 N N . SER A 1 170 ? 24.199 -21.634 -22.662 1.00 47.31 170 SER A N 1
ATOM 1370 C CA . SER A 1 170 ? 24.662 -20.287 -22.305 1.00 47.31 170 SER A CA 1
ATOM 1371 C C . SER A 1 170 ? 23.959 -19.662 -21.087 1.00 47.31 170 SER A C 1
ATOM 1373 O O . SER A 1 170 ? 24.388 -18.605 -20.624 1.00 47.31 170 SER A O 1
ATOM 1375 N N . PHE A 1 171 ? 22.907 -20.293 -20.545 1.00 40.28 171 PHE A N 1
ATOM 1376 C CA . PHE A 1 171 ? 22.084 -19.734 -19.463 1.00 40.28 171 PHE A CA 1
ATOM 1377 C C . PHE A 1 171 ? 22.190 -20.565 -18.169 1.00 40.28 171 PHE A C 1
ATOM 1379 O O . PHE A 1 171 ? 21.389 -21.462 -17.915 1.00 40.28 171 PHE A O 1
ATOM 1386 N N . ASP A 1 172 ? 23.189 -20.265 -17.332 1.00 46.03 172 ASP A N 1
ATOM 1387 C CA . ASP A 1 172 ? 23.411 -20.956 -16.053 1.00 46.03 172 ASP A CA 1
ATOM 1388 C C . ASP A 1 172 ? 22.780 -20.184 -14.872 1.00 46.03 172 ASP A C 1
ATOM 1390 O O . ASP A 1 172 ? 23.311 -19.184 -14.386 1.00 46.03 172 ASP A O 1
ATOM 1394 N N . VAL A 1 173 ? 21.601 -20.631 -14.424 1.00 44.38 173 VAL A N 1
ATOM 1395 C CA . VAL A 1 173 ? 20.820 -20.033 -13.312 1.00 44.38 173 VAL A CA 1
ATOM 1396 C C . VAL A 1 173 ? 21.266 -20.579 -11.939 1.00 44.38 173 VAL A C 1
ATOM 1398 O O . VAL A 1 173 ? 20.906 -20.045 -10.887 1.00 44.38 173 VAL A O 1
ATOM 1401 N N . ALA A 1 174 ? 22.089 -21.631 -11.912 1.00 48.22 174 ALA A N 1
ATOM 1402 C CA . ALA A 1 174 ? 22.510 -22.308 -10.686 1.00 48.22 174 ALA A CA 1
ATOM 1403 C C . ALA A 1 174 ? 23.292 -21.436 -9.668 1.00 48.22 174 ALA A C 1
ATOM 1405 O O . ALA A 1 174 ? 23.041 -21.585 -8.466 1.00 48.22 174 ALA A O 1
ATOM 1406 N N . PRO A 1 175 ? 24.187 -20.501 -10.061 1.00 47.22 175 PRO A N 1
ATOM 1407 C CA . PRO A 1 175 ? 25.092 -19.853 -9.106 1.00 47.22 175 PRO A CA 1
ATOM 1408 C C . PRO A 1 175 ? 24.406 -18.922 -8.100 1.00 47.22 175 PRO A C 1
ATOM 1410 O O . PRO A 1 175 ? 24.859 -18.814 -6.958 1.00 47.22 175 PRO A O 1
ATOM 1413 N N . GLN A 1 176 ? 23.319 -18.255 -8.505 1.00 47.25 176 GLN A N 1
ATOM 1414 C CA . GLN A 1 176 ? 22.633 -17.270 -7.662 1.00 47.25 176 GLN A CA 1
ATOM 1415 C C . GLN A 1 176 ? 21.794 -17.953 -6.575 1.00 47.25 176 GLN A C 1
ATOM 1417 O O . GLN A 1 176 ? 21.820 -17.537 -5.421 1.00 47.25 176 GLN A O 1
ATOM 1422 N N . THR A 1 177 ? 21.116 -19.052 -6.905 1.00 49.16 177 THR A N 1
ATOM 1423 C CA . THR A 1 177 ? 20.219 -19.766 -5.982 1.00 49.16 177 THR A CA 1
ATOM 1424 C C . THR A 1 177 ? 20.946 -20.348 -4.764 1.00 49.16 177 THR A C 1
ATOM 1426 O O . THR A 1 177 ? 20.413 -20.317 -3.658 1.00 49.16 177 THR A O 1
ATOM 1429 N N . GLU A 1 178 ? 22.174 -20.843 -4.941 1.00 51.62 178 GLU A N 1
ATOM 1430 C CA . GLU A 1 178 ? 22.979 -21.395 -3.840 1.00 51.62 178 GLU A CA 1
ATOM 1431 C C . GLU A 1 178 ? 23.574 -20.304 -2.937 1.00 51.62 178 GLU A C 1
ATOM 1433 O O . GLU A 1 178 ? 23.671 -20.496 -1.728 1.00 51.62 178 GLU A O 1
ATOM 1438 N N . ALA A 1 179 ? 23.905 -19.130 -3.490 1.00 51.62 179 ALA A N 1
ATOM 1439 C CA . ALA A 1 179 ? 24.352 -17.986 -2.691 1.00 51.62 179 ALA A CA 1
ATOM 1440 C C . ALA A 1 179 ? 23.227 -17.455 -1.784 1.00 51.62 179 ALA A C 1
ATOM 1442 O O . ALA A 1 179 ? 23.456 -17.172 -0.611 1.00 51.62 179 ALA A O 1
ATOM 1443 N N . TRP A 1 180 ? 21.994 -17.400 -2.298 1.00 45.12 180 TRP A N 1
ATOM 1444 C CA . TRP A 1 180 ? 20.832 -16.994 -1.505 1.00 45.12 180 TRP A CA 1
ATOM 1445 C C . TRP A 1 180 ? 20.503 -17.993 -0.389 1.00 45.12 180 TRP A C 1
ATOM 1447 O O . TRP A 1 180 ? 20.247 -17.576 0.737 1.00 45.12 180 TRP A O 1
ATOM 1457 N N . LYS A 1 181 ? 20.554 -19.306 -0.654 1.00 55.12 181 LYS A N 1
ATOM 1458 C CA . LYS A 1 181 ? 20.325 -20.331 0.384 1.00 55.12 181 LYS A CA 1
ATOM 1459 C C . LYS A 1 181 ? 21.362 -20.280 1.510 1.00 55.12 181 LYS A C 1
ATOM 1461 O O . LYS A 1 181 ? 20.986 -20.423 2.671 1.00 55.12 181 LYS A O 1
ATOM 1466 N N . ALA A 1 182 ? 22.638 -20.068 1.176 1.00 57.97 182 ALA A N 1
ATOM 1467 C CA . ALA A 1 182 ? 23.704 -19.922 2.168 1.00 57.97 182 ALA A CA 1
ATOM 1468 C C . ALA A 1 182 ? 23.459 -18.707 3.082 1.00 57.97 182 ALA A C 1
ATOM 1470 O O . ALA A 1 182 ? 23.473 -18.848 4.304 1.00 57.97 182 ALA A O 1
ATOM 1471 N N . LEU A 1 183 ? 23.097 -17.562 2.490 1.00 48.94 183 LEU A N 1
ATOM 1472 C CA . LEU A 1 183 ? 22.768 -16.333 3.216 1.00 48.94 183 LEU A CA 1
ATOM 1473 C C . LEU A 1 183 ? 21.599 -16.527 4.200 1.00 48.94 183 LEU A C 1
ATOM 1475 O O . LEU A 1 183 ? 21.675 -16.105 5.353 1.00 48.94 183 LEU A O 1
ATOM 1479 N N . PHE A 1 184 ? 20.520 -17.191 3.771 1.00 47.03 184 PHE A N 1
ATOM 1480 C CA . PHE A 1 184 ? 19.351 -17.429 4.626 1.00 47.03 184 PHE A CA 1
ATOM 1481 C C . PHE A 1 184 ? 19.676 -18.327 5.828 1.00 47.03 184 PHE A C 1
ATOM 1483 O O . PHE A 1 184 ? 19.306 -17.987 6.951 1.00 47.03 184 PHE A O 1
ATOM 1490 N N . HIS A 1 185 ? 20.425 -19.415 5.628 1.00 57.75 185 HIS A N 1
ATOM 1491 C CA . HIS A 1 185 ? 20.829 -20.293 6.732 1.00 57.75 185 HIS A CA 1
ATOM 1492 C C . HIS A 1 185 ? 21.822 -19.641 7.704 1.00 57.75 185 HIS A C 1
ATOM 1494 O O . HIS A 1 185 ? 21.843 -19.986 8.885 1.00 57.75 185 HIS A O 1
ATOM 1500 N N . SER A 1 186 ? 22.641 -18.704 7.230 1.00 51.00 186 SER A N 1
ATOM 1501 C CA . SER A 1 186 ? 23.568 -17.925 8.057 1.00 51.00 186 SER A CA 1
ATOM 1502 C C . SER A 1 186 ? 22.820 -16.950 8.981 1.00 51.00 186 SER A C 1
ATOM 1504 O O . SER A 1 186 ? 23.077 -16.899 10.186 1.00 51.00 186 SER A O 1
ATOM 1506 N N . ILE A 1 187 ? 21.796 -16.264 8.456 1.00 49.84 187 ILE A N 1
ATOM 1507 C CA . ILE A 1 187 ? 20.926 -15.353 9.222 1.00 49.84 187 ILE A CA 1
ATOM 1508 C C . ILE A 1 187 ? 20.134 -16.096 10.312 1.00 49.84 187 ILE A C 1
ATOM 1510 O O . ILE A 1 187 ? 19.983 -15.576 11.420 1.00 49.84 187 ILE A O 1
ATOM 1514 N N . GLU A 1 188 ? 19.655 -17.312 10.032 1.00 55.66 188 GLU A N 1
ATOM 1515 C CA . GLU A 1 188 ? 18.950 -18.147 11.020 1.00 55.66 188 GLU A CA 1
ATOM 1516 C C . GLU A 1 188 ? 19.843 -18.479 12.227 1.00 55.66 188 GLU A C 1
ATOM 1518 O O . GLU A 1 188 ? 19.438 -18.251 13.367 1.00 55.66 188 GLU A O 1
ATOM 1523 N N . ARG A 1 189 ? 21.105 -18.877 12.001 1.00 59.69 189 ARG A N 1
ATOM 1524 C CA . ARG A 1 189 ? 22.045 -19.224 13.088 1.00 59.69 189 ARG A CA 1
ATOM 1525 C C . ARG A 1 189 ? 22.364 -18.062 14.028 1.00 59.69 189 ARG A C 1
ATOM 1527 O O . ARG A 1 189 ? 22.632 -18.288 15.205 1.00 59.69 189 ARG A O 1
ATOM 1534 N N . VAL A 1 190 ? 22.364 -16.824 13.530 1.00 55.53 190 VAL A N 1
ATOM 1535 C CA . VAL A 1 190 ? 22.637 -15.636 14.361 1.00 55.53 190 VAL A CA 1
ATOM 1536 C C . VAL A 1 190 ? 21.439 -15.286 15.252 1.00 55.53 190 VAL A C 1
ATOM 1538 O O . VAL A 1 190 ? 21.617 -14.765 16.356 1.00 55.53 190 VAL A O 1
ATOM 1541 N N . ASN A 1 191 ? 20.216 -15.601 14.816 1.00 51.44 191 ASN A N 1
ATOM 1542 C CA . ASN A 1 191 ? 19.009 -15.349 15.603 1.00 51.44 191 ASN A CA 1
ATOM 1543 C C . ASN A 1 191 ? 18.825 -16.338 16.767 1.00 51.44 191 ASN A C 1
ATOM 1545 O O . ASN A 1 191 ? 18.291 -15.937 17.809 1.00 51.44 191 ASN A O 1
ATOM 1549 N N . ASP A 1 192 ? 19.344 -17.560 16.636 1.00 61.28 192 ASP A N 1
ATOM 1550 C CA . ASP A 1 192 ? 19.223 -18.640 17.629 1.00 61.28 192 ASP A CA 1
ATOM 1551 C C . ASP A 1 192 ? 20.103 -18.459 18.883 1.00 61.28 192 ASP A C 1
ATOM 1553 O O . ASP A 1 192 ? 20.028 -19.248 19.822 1.00 61.28 192 ASP A O 1
ATOM 1557 N N . ASN A 1 193 ? 20.924 -17.407 18.959 1.00 64.19 193 ASN A N 1
ATOM 1558 C CA . ASN A 1 193 ? 21.728 -17.122 20.149 1.00 64.19 193 ASN A CA 1
ATOM 1559 C C . ASN A 1 193 ? 20.868 -16.458 21.244 1.00 64.19 193 ASN A C 1
ATOM 1561 O O . ASN A 1 193 ? 20.762 -15.232 21.284 1.00 64.19 193 ASN A O 1
ATOM 1565 N N . GLU A 1 194 ? 20.190 -17.252 22.079 1.00 60.75 194 GLU A N 1
ATOM 1566 C CA . GLU A 1 194 ? 19.166 -16.811 23.049 1.00 60.75 194 GLU A CA 1
ATOM 1567 C C . GLU A 1 194 ? 19.626 -15.702 24.016 1.00 60.75 194 GLU A C 1
ATOM 1569 O O . GLU A 1 194 ? 18.817 -14.840 24.358 1.00 60.75 194 GLU A O 1
ATOM 1574 N N . ASP A 1 195 ? 20.919 -15.624 24.338 1.00 70.25 195 ASP A N 1
ATOM 1575 C CA . ASP A 1 195 ? 21.455 -14.725 25.373 1.00 70.25 195 ASP A CA 1
ATOM 1576 C C . ASP A 1 195 ? 21.833 -13.311 24.886 1.00 70.25 195 ASP A C 1
ATOM 1578 O O . ASP A 1 195 ? 22.181 -12.436 25.685 1.00 70.25 195 ASP A O 1
ATOM 1582 N N . ALA A 1 196 ? 21.772 -13.038 23.578 1.00 55.47 196 ALA A N 1
ATOM 1583 C CA . ALA A 1 196 ? 22.144 -11.729 23.039 1.00 55.47 196 ALA A CA 1
ATOM 1584 C C . ALA A 1 196 ? 20.955 -10.739 23.010 1.00 55.47 196 ALA A C 1
ATOM 1586 O O . ALA A 1 196 ? 19.860 -11.089 22.561 1.00 55.47 196 ALA A O 1
ATOM 1587 N N . PRO A 1 197 ? 21.135 -9.461 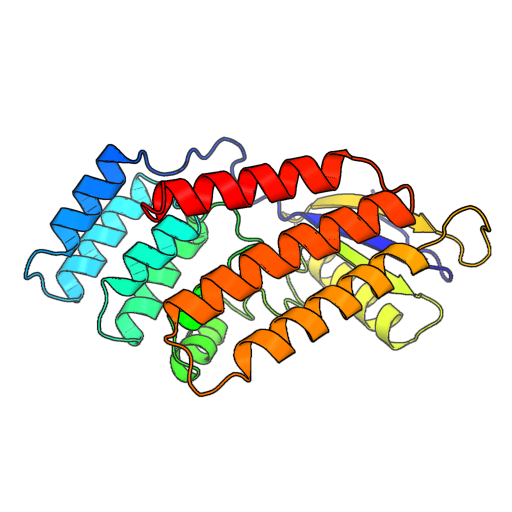23.401 1.00 60.72 197 PRO A N 1
ATOM 1588 C CA . PRO A 1 197 ? 20.086 -8.454 23.267 1.00 60.72 197 PRO A CA 1
ATOM 1589 C C . PRO A 1 197 ? 19.726 -8.217 21.790 1.00 60.72 197 PRO A C 1
ATOM 1591 O O . PRO A 1 197 ? 20.582 -8.245 20.907 1.00 60.72 197 PRO A O 1
ATOM 1594 N N . ALA A 1 198 ? 18.446 -7.947 21.510 1.00 54.34 198 ALA A N 1
ATOM 1595 C CA . ALA A 1 198 ? 17.888 -7.920 20.151 1.00 54.34 198 ALA A CA 1
ATOM 1596 C C . ALA A 1 198 ? 18.610 -6.973 19.170 1.00 54.34 198 ALA A C 1
ATOM 1598 O O . ALA A 1 198 ? 18.650 -7.237 17.969 1.00 54.34 198 ALA A O 1
ATOM 1599 N N . TRP A 1 199 ? 19.201 -5.880 19.660 1.00 57.72 199 TRP A N 1
ATOM 1600 C CA . TRP A 1 199 ? 19.974 -4.950 18.832 1.00 57.72 199 TRP A CA 1
ATOM 1601 C C . TRP A 1 199 ? 21.347 -5.519 18.428 1.00 57.72 199 TRP A C 1
ATOM 1603 O O . TRP A 1 199 ? 21.800 -5.275 17.311 1.00 57.72 199 TRP A O 1
ATOM 1613 N N . ALA A 1 200 ? 21.971 -6.334 19.285 1.00 53.25 200 ALA A N 1
ATOM 1614 C CA . ALA A 1 200 ? 23.240 -7.001 19.006 1.00 53.25 200 ALA A CA 1
ATOM 1615 C C . ALA A 1 200 ? 23.061 -8.160 18.013 1.00 53.25 200 ALA A C 1
ATOM 1617 O O . ALA A 1 200 ? 23.874 -8.303 17.104 1.00 53.25 200 ALA A O 1
ATOM 1618 N N . LYS A 1 201 ? 21.952 -8.917 18.106 1.00 56.69 201 LYS A N 1
ATOM 1619 C CA . LYS A 1 201 ? 21.596 -9.946 17.107 1.00 56.69 201 LYS A CA 1
ATOM 1620 C C . LYS A 1 201 ? 21.402 -9.345 15.713 1.00 56.69 201 LYS A C 1
ATOM 1622 O O . LYS A 1 201 ? 21.892 -9.886 14.727 1.00 56.69 201 LYS A O 1
ATOM 1627 N N . ARG A 1 202 ? 20.735 -8.184 15.637 1.00 58.00 202 ARG A N 1
ATOM 1628 C CA . ARG A 1 202 ? 20.509 -7.460 14.375 1.00 58.00 202 ARG A CA 1
ATOM 1629 C C . ARG A 1 202 ? 21.814 -6.975 13.753 1.00 58.00 202 ARG A C 1
ATOM 1631 O O . ARG A 1 202 ? 22.016 -7.233 12.576 1.00 58.00 202 ARG A O 1
ATOM 1638 N N . LYS A 1 203 ? 22.693 -6.345 14.542 1.00 60.38 203 LYS A N 1
ATOM 1639 C CA . LYS A 1 203 ? 23.995 -5.848 14.070 1.00 60.38 203 LYS A CA 1
ATOM 1640 C C . LYS A 1 203 ? 24.931 -6.984 13.631 1.00 60.38 203 LYS A C 1
ATOM 1642 O O . LYS A 1 203 ? 25.512 -6.918 12.555 1.00 60.38 203 LYS A O 1
ATOM 1647 N N . ALA A 1 204 ? 25.014 -8.060 14.416 1.00 60.00 204 ALA A N 1
ATOM 1648 C CA . ALA A 1 204 ? 25.828 -9.225 14.071 1.00 60.00 204 ALA A CA 1
ATOM 1649 C C . ALA A 1 204 ? 25.322 -9.939 12.805 1.00 60.00 204 ALA A C 1
ATOM 1651 O O . ALA A 1 204 ? 26.125 -10.353 11.976 1.00 60.00 204 ALA A O 1
ATOM 1652 N N . SER A 1 205 ? 24.001 -10.039 12.619 1.00 62.66 205 SER A N 1
ATOM 1653 C CA . SER A 1 205 ? 23.408 -10.634 11.415 1.00 62.66 205 SER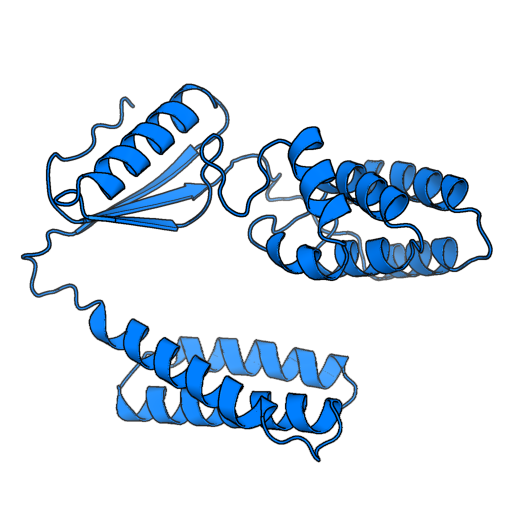 A CA 1
ATOM 1654 C C . SER A 1 205 ? 23.708 -9.804 10.166 1.00 62.66 205 SER A C 1
ATOM 1656 O O . SER A 1 205 ? 24.014 -10.366 9.117 1.00 62.66 205 SER A O 1
ATOM 1658 N N . THR A 1 206 ? 23.673 -8.475 10.280 1.00 60.41 206 THR A N 1
ATOM 1659 C CA . THR A 1 206 ? 23.975 -7.570 9.167 1.00 60.41 206 THR A CA 1
ATOM 1660 C C . THR A 1 206 ? 25.453 -7.541 8.794 1.00 60.41 206 THR A C 1
ATOM 1662 O O . THR A 1 206 ? 25.766 -7.589 7.606 1.00 60.41 206 THR A O 1
ATOM 1665 N N . ASP A 1 207 ? 26.349 -7.516 9.782 1.00 66.25 207 ASP A N 1
ATOM 1666 C CA . ASP A 1 207 ? 27.797 -7.486 9.547 1.00 66.25 207 ASP A CA 1
ATOM 1667 C C . ASP A 1 207 ? 28.287 -8.836 8.989 1.00 66.25 207 ASP A C 1
ATOM 1669 O O . ASP A 1 207 ? 29.110 -8.876 8.075 1.00 66.25 207 ASP A O 1
ATOM 1673 N N . HIS A 1 208 ? 27.724 -9.952 9.469 1.00 64.25 208 HIS A N 1
ATOM 1674 C CA . HIS A 1 208 ? 28.064 -11.287 8.973 1.00 64.25 208 HIS A CA 1
ATOM 1675 C C . HIS A 1 208 ? 27.554 -11.531 7.545 1.00 64.25 208 HIS A C 1
ATOM 1677 O O . HIS A 1 208 ? 28.303 -12.025 6.704 1.00 64.25 208 HIS A O 1
ATOM 1683 N N . ALA A 1 209 ? 26.319 -11.112 7.240 1.00 57.84 209 ALA A N 1
ATOM 1684 C CA . ALA A 1 209 ? 25.762 -11.202 5.892 1.00 57.84 209 ALA A CA 1
ATOM 1685 C C . ALA A 1 209 ? 26.566 -10.372 4.875 1.00 57.84 209 ALA A C 1
ATOM 1687 O O . ALA A 1 209 ? 26.760 -10.811 3.743 1.00 57.84 209 ALA A O 1
ATOM 1688 N N . ALA A 1 210 ? 27.060 -9.193 5.268 1.00 62.78 210 ALA A N 1
ATOM 1689 C CA . ALA A 1 210 ? 27.892 -8.358 4.405 1.00 62.78 210 ALA A CA 1
ATOM 1690 C C . ALA A 1 210 ? 29.241 -9.023 4.071 1.00 62.78 210 ALA A C 1
ATOM 1692 O O . ALA A 1 210 ? 29.641 -9.043 2.903 1.00 62.78 210 ALA A O 1
ATOM 1693 N N . GLU A 1 211 ? 29.916 -9.614 5.063 1.00 68.19 211 GLU A N 1
ATOM 1694 C CA . GLU A 1 211 ? 31.218 -10.258 4.844 1.00 68.19 211 GLU A CA 1
ATOM 1695 C C . GLU A 1 211 ? 31.086 -11.558 4.027 1.00 68.19 211 GLU A C 1
ATOM 1697 O O . GLU A 1 211 ? 31.886 -11.807 3.127 1.00 68.19 211 GLU A O 1
ATOM 1702 N N . GLU A 1 212 ? 30.020 -12.339 4.229 1.00 62.06 212 GLU A N 1
ATOM 1703 C CA . GLU A 1 212 ? 29.770 -13.572 3.466 1.00 62.06 212 GLU A CA 1
ATOM 1704 C C . GLU A 1 212 ? 29.402 -13.283 1.993 1.00 62.06 212 GLU A C 1
ATOM 1706 O O . GLU A 1 212 ? 29.880 -13.956 1.076 1.00 62.06 212 GLU A O 1
ATOM 1711 N N . VAL A 1 213 ? 28.626 -12.221 1.727 1.00 55.75 213 VAL A N 1
ATOM 1712 C CA . VAL A 1 213 ? 28.344 -11.738 0.358 1.00 55.75 213 VAL A CA 1
ATOM 1713 C C . VAL A 1 213 ? 29.628 -11.294 -0.345 1.00 55.75 213 VAL A C 1
ATOM 1715 O O . VAL A 1 213 ? 29.820 -11.570 -1.535 1.00 55.75 213 VAL A O 1
ATOM 1718 N N . LYS A 1 214 ? 30.531 -10.632 0.378 1.00 66.62 214 LYS A N 1
ATOM 1719 C CA . LYS A 1 214 ? 31.824 -10.174 -0.135 1.00 66.62 214 LYS A CA 1
ATOM 1720 C C . LYS A 1 214 ? 32.757 -11.343 -0.457 1.00 66.62 214 LYS A C 1
ATOM 1722 O O . LYS A 1 214 ? 33.330 -11.364 -1.548 1.00 66.62 214 LYS A O 1
ATOM 1727 N N . GLU A 1 215 ? 32.847 -12.347 0.416 1.00 64.94 215 GLU A N 1
ATOM 1728 C CA . GLU A 1 215 ? 33.619 -13.572 0.166 1.00 64.94 215 GLU A CA 1
ATOM 1729 C C . GLU A 1 215 ? 33.062 -14.377 -1.015 1.00 64.94 215 GLU A C 1
ATOM 1731 O O . GLU A 1 215 ? 33.819 -14.789 -1.896 1.00 64.94 215 GLU A O 1
ATOM 1736 N N . LEU A 1 216 ? 31.737 -14.538 -1.108 1.00 55.50 216 LEU A N 1
ATOM 1737 C CA . LEU A 1 216 ? 31.087 -15.220 -2.233 1.00 55.50 216 LEU A CA 1
ATOM 1738 C C . LEU A 1 216 ? 31.286 -14.476 -3.559 1.00 55.50 216 LEU A C 1
ATOM 1740 O O . LEU A 1 216 ? 31.469 -15.114 -4.599 1.00 55.50 216 LEU A O 1
ATOM 1744 N N . THR A 1 217 ? 31.292 -13.140 -3.534 1.00 57.00 217 THR A N 1
ATOM 1745 C CA . THR A 1 217 ? 31.574 -12.315 -4.718 1.00 57.00 217 THR A CA 1
ATOM 1746 C C . THR A 1 217 ? 33.015 -12.511 -5.196 1.00 57.00 217 THR A C 1
ATOM 1748 O O . THR A 1 217 ? 33.246 -12.689 -6.395 1.00 57.00 217 THR A O 1
ATOM 1751 N N . LEU A 1 218 ? 33.975 -12.535 -4.264 1.00 63.34 218 LEU A N 1
ATOM 1752 C CA . LEU A 1 218 ? 35.397 -12.779 -4.531 1.00 63.34 218 LEU A CA 1
ATOM 1753 C C . LEU A 1 218 ? 35.666 -14.200 -5.043 1.00 63.34 218 LEU A C 1
ATOM 1755 O O . LEU A 1 218 ? 36.396 -14.366 -6.018 1.00 63.34 218 LEU A O 1
ATOM 1759 N N . ALA A 1 219 ? 35.059 -15.215 -4.427 1.00 59.88 219 ALA A N 1
ATOM 1760 C CA . ALA A 1 219 ? 35.292 -16.617 -4.762 1.00 59.88 219 ALA A CA 1
ATOM 1761 C C . ALA A 1 219 ? 34.640 -17.049 -6.088 1.00 59.88 219 ALA A C 1
ATOM 1763 O O . ALA A 1 219 ? 35.160 -17.935 -6.763 1.00 59.88 219 ALA A O 1
ATOM 1764 N N . LYS A 1 220 ? 33.504 -16.444 -6.471 1.00 57.78 220 LYS A N 1
ATOM 1765 C CA . LYS A 1 220 ? 32.723 -16.851 -7.658 1.00 57.78 220 LYS A CA 1
ATOM 1766 C C . LYS A 1 220 ? 32.818 -15.891 -8.847 1.00 57.78 220 LYS A C 1
ATOM 1768 O O . LYS A 1 220 ? 32.134 -16.108 -9.843 1.00 57.78 220 LYS A O 1
ATOM 1773 N N . GLY A 1 221 ? 33.640 -14.841 -8.764 1.00 51.22 221 GLY A N 1
ATOM 1774 C CA . GLY A 1 221 ? 33.823 -13.879 -9.859 1.00 51.22 221 GLY A CA 1
ATOM 1775 C C . GLY A 1 221 ? 32.543 -13.123 -10.237 1.00 51.22 221 GLY A C 1
ATOM 1776 O O . GLY A 1 221 ? 32.371 -12.743 -11.395 1.00 51.22 221 GLY A O 1
ATOM 1777 N N . LEU A 1 222 ? 31.626 -12.933 -9.282 1.00 50.91 222 LEU A N 1
ATOM 1778 C CA . LEU A 1 222 ? 30.369 -12.220 -9.514 1.00 50.91 222 LEU A CA 1
ATOM 1779 C C . LEU A 1 222 ? 30.644 -10.723 -9.768 1.00 50.91 222 LEU A C 1
ATOM 1781 O O . LEU A 1 222 ? 31.595 -10.161 -9.217 1.00 50.91 222 LEU A O 1
ATOM 1785 N N . PRO A 1 223 ? 29.839 -10.048 -10.609 1.00 48.97 223 PRO A N 1
ATOM 1786 C CA . PRO A 1 223 ? 30.064 -8.647 -10.947 1.00 48.97 223 PRO A CA 1
ATOM 1787 C C . PRO A 1 223 ? 29.963 -7.752 -9.700 1.00 48.97 223 PRO A C 1
ATOM 1789 O O . PRO A 1 223 ? 28.955 -7.767 -8.995 1.00 48.97 223 PRO A O 1
ATOM 1792 N N . LYS A 1 224 ? 30.994 -6.920 -9.476 1.00 50.59 224 LYS A N 1
ATOM 1793 C CA . LYS A 1 224 ? 31.161 -6.017 -8.311 1.00 50.59 224 LYS A CA 1
ATOM 1794 C C . LYS A 1 224 ? 29.991 -5.054 -8.048 1.00 50.59 224 LYS A C 1
ATOM 1796 O O . LYS A 1 224 ? 29.915 -4.469 -6.972 1.00 50.59 224 LYS A O 1
ATOM 1801 N N . ASN A 1 225 ? 29.082 -4.887 -9.007 1.00 47.91 225 ASN A N 1
ATOM 1802 C CA . ASN A 1 225 ? 27.943 -3.978 -8.888 1.00 47.91 225 ASN A CA 1
ATOM 1803 C C . ASN A 1 225 ? 26.955 -4.412 -7.789 1.00 47.91 225 ASN A C 1
ATOM 1805 O O . ASN A 1 225 ? 26.377 -3.550 -7.139 1.00 47.91 225 ASN A O 1
ATOM 1809 N N . GLY A 1 226 ? 26.816 -5.719 -7.518 1.00 45.78 226 GLY A N 1
ATOM 1810 C CA . GLY A 1 226 ? 25.931 -6.212 -6.450 1.00 45.78 226 GLY A CA 1
ATOM 1811 C C . GLY A 1 226 ? 26.453 -5.943 -5.031 1.00 45.78 226 GLY A C 1
ATOM 1812 O O . GLY A 1 226 ? 25.669 -5.746 -4.108 1.00 45.78 226 GLY A O 1
ATOM 1813 N N . THR A 1 227 ? 27.776 -5.882 -4.852 1.00 47.38 227 THR A N 1
ATOM 1814 C CA . THR A 1 227 ? 28.419 -5.590 -3.559 1.00 47.38 227 THR A CA 1
ATOM 1815 C C . THR A 1 227 ? 28.307 -4.104 -3.211 1.00 47.38 227 THR A C 1
ATOM 1817 O O . THR A 1 227 ? 28.018 -3.758 -2.071 1.00 47.38 227 THR A O 1
ATOM 1820 N N . LEU A 1 228 ? 28.444 -3.232 -4.218 1.00 44.38 228 LEU A N 1
ATOM 1821 C CA . LEU A 1 228 ? 28.303 -1.779 -4.081 1.00 44.38 228 LEU A CA 1
ATOM 1822 C C . LEU A 1 228 ? 26.878 -1.357 -3.699 1.00 44.38 228 LEU A C 1
ATOM 1824 O O . LEU A 1 228 ? 26.718 -0.482 -2.855 1.00 44.38 228 LEU A O 1
ATOM 1828 N N . GLU A 1 229 ? 25.846 -1.980 -4.278 1.00 46.97 229 GLU A N 1
ATOM 1829 C CA . GLU A 1 229 ? 24.452 -1.694 -3.905 1.00 46.97 229 GLU A CA 1
ATOM 1830 C C . GLU A 1 229 ? 24.130 -2.154 -2.475 1.00 46.97 229 GLU A C 1
ATOM 1832 O O . GLU A 1 229 ? 23.433 -1.446 -1.748 1.00 46.97 229 GLU A O 1
ATOM 1837 N N . PHE A 1 230 ? 24.682 -3.289 -2.031 1.00 41.81 230 PHE A N 1
ATOM 1838 C CA . PHE A 1 230 ? 24.483 -3.782 -0.667 1.00 41.81 230 PHE A CA 1
ATOM 1839 C C . PHE A 1 230 ? 25.200 -2.906 0.375 1.00 41.81 230 PHE A C 1
ATOM 1841 O O . PHE A 1 230 ? 24.588 -2.517 1.370 1.00 41.81 230 PHE A O 1
ATOM 1848 N N . GLU A 1 231 ? 26.454 -2.512 0.125 1.00 46.72 231 GLU A N 1
ATOM 1849 C CA . G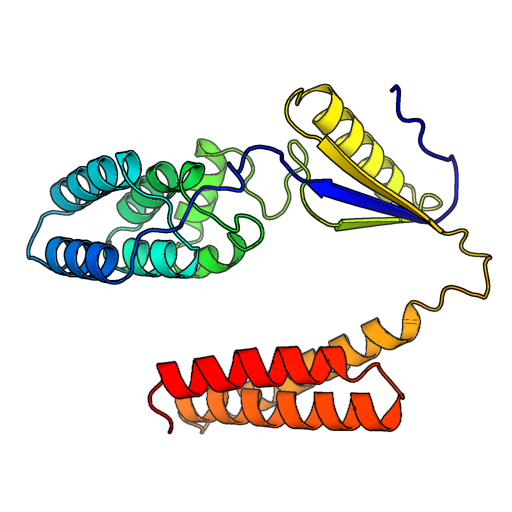LU A 1 231 ? 27.204 -1.592 0.995 1.00 46.72 231 GLU A CA 1
ATOM 1850 C C . GLU A 1 231 ? 26.530 -0.209 1.095 1.00 46.72 231 GLU A C 1
ATOM 1852 O O . GLU A 1 231 ? 26.454 0.357 2.186 1.00 46.72 231 GLU A O 1
ATOM 1857 N N . LEU A 1 232 ? 25.948 0.312 0.004 1.00 44.38 232 LEU A N 1
ATOM 1858 C CA . LEU A 1 232 ? 25.206 1.584 0.004 1.00 44.38 232 LEU A CA 1
ATOM 1859 C C . LEU A 1 232 ? 23.899 1.521 0.806 1.00 44.38 232 LEU A C 1
ATOM 1861 O O . LEU A 1 232 ? 23.556 2.473 1.513 1.00 44.38 232 LEU A O 1
ATOM 1865 N N . VAL A 1 233 ? 23.163 0.412 0.701 1.00 43.66 233 VAL A N 1
ATOM 1866 C CA . VAL A 1 233 ? 21.905 0.201 1.437 1.00 43.66 233 VAL A CA 1
ATOM 1867 C C . VAL A 1 233 ? 22.170 0.017 2.933 1.00 43.66 233 VAL A C 1
ATOM 1869 O O . VAL A 1 233 ? 21.400 0.504 3.765 1.00 43.66 233 VAL A O 1
ATOM 1872 N N . MET A 1 234 ? 23.274 -0.640 3.286 1.00 43.09 234 MET A N 1
ATOM 1873 C CA . MET A 1 234 ? 23.657 -0.890 4.674 1.00 43.09 234 MET A CA 1
ATOM 1874 C C . MET A 1 234 ? 24.307 0.327 5.340 1.00 43.09 234 MET A C 1
ATOM 1876 O O . MET A 1 234 ? 23.980 0.627 6.489 1.00 43.09 234 MET A O 1
ATOM 1880 N N . GLY A 1 235 ? 25.132 1.086 4.611 1.00 46.16 235 GLY A N 1
ATOM 1881 C CA . GLY A 1 235 ? 25.722 2.341 5.088 1.00 46.16 235 GLY A CA 1
ATOM 1882 C C . GLY A 1 235 ? 24.665 3.391 5.438 1.00 46.16 235 GLY A C 1
ATOM 1883 O O . GLY A 1 235 ? 24.680 3.929 6.543 1.00 46.16 235 GLY A O 1
ATOM 1884 N N . LYS A 1 236 ? 23.668 3.597 4.562 1.00 44.41 236 LYS A N 1
ATOM 1885 C CA . LYS A 1 236 ? 22.545 4.514 4.840 1.00 44.41 236 LYS A CA 1
ATOM 1886 C C . LYS A 1 236 ? 21.723 4.104 6.062 1.00 44.41 236 LYS A C 1
ATOM 1888 O O . LYS A 1 236 ? 21.331 4.958 6.847 1.00 44.41 236 LYS A O 1
ATOM 1893 N N . ARG A 1 237 ? 21.492 2.803 6.264 1.00 44.09 237 ARG A N 1
ATOM 1894 C CA . ARG A 1 237 ? 20.741 2.304 7.429 1.00 44.09 237 ARG A CA 1
ATOM 1895 C C . ARG A 1 237 ? 21.506 2.431 8.746 1.00 44.09 237 ARG A C 1
ATOM 1897 O O . ARG A 1 237 ? 20.872 2.617 9.779 1.00 44.09 237 ARG A O 1
ATOM 1904 N N . ALA A 1 238 ? 22.834 2.330 8.729 1.00 41.56 238 ALA A N 1
ATOM 1905 C CA . ALA A 1 238 ? 23.663 2.535 9.917 1.00 41.56 238 ALA A CA 1
ATOM 1906 C C . ALA A 1 238 ? 23.719 4.017 10.335 1.00 41.56 238 ALA A C 1
ATOM 1908 O O . ALA A 1 238 ? 23.676 4.316 11.529 1.00 41.56 238 ALA A O 1
ATOM 1909 N N . GLU A 1 239 ? 23.747 4.928 9.361 1.00 41.56 239 GLU A N 1
ATOM 1910 C CA . GLU A 1 239 ? 23.714 6.382 9.570 1.00 41.56 239 GLU A CA 1
ATOM 1911 C C . GLU A 1 239 ? 22.330 6.846 10.071 1.00 41.56 239 GLU A C 1
ATOM 1913 O O . GLU A 1 239 ? 22.226 7.569 11.059 1.00 41.56 239 GLU A O 1
ATOM 1918 N N . GLU A 1 240 ? 21.243 6.325 9.489 1.00 44.72 240 GLU A N 1
ATOM 1919 C CA . GLU A 1 240 ? 19.865 6.570 9.951 1.00 44.72 240 GLU A CA 1
ATOM 1920 C C . GLU A 1 240 ? 19.577 5.985 11.348 1.00 44.72 240 GLU A C 1
ATOM 1922 O O . GLU A 1 240 ? 18.693 6.470 12.057 1.00 44.72 240 GLU A O 1
ATOM 1927 N N . ALA A 1 241 ? 20.331 4.962 11.763 1.00 42.34 241 ALA A N 1
ATOM 1928 C CA . ALA A 1 241 ? 20.248 4.353 13.090 1.00 42.34 241 ALA A CA 1
ATOM 1929 C C . ALA A 1 241 ? 21.198 4.986 14.128 1.00 42.34 241 ALA A C 1
ATOM 1931 O O . ALA A 1 241 ? 21.194 4.548 15.281 1.00 42.34 241 ALA A O 1
ATOM 1932 N N . GLY A 1 242 ? 22.002 5.991 13.750 1.00 32.97 242 GLY A N 1
ATOM 1933 C CA . GLY A 1 242 ? 22.930 6.692 14.648 1.00 32.97 242 GLY A CA 1
ATOM 1934 C C . GLY A 1 242 ? 24.088 5.829 15.163 1.00 32.97 242 GLY A C 1
ATOM 1935 O O . GLY A 1 242 ? 24.525 5.996 16.300 1.00 32.97 242 GLY A O 1
ATOM 1936 N N . ILE A 1 243 ? 24.535 4.853 14.367 1.00 45.28 243 ILE A N 1
ATOM 1937 C CA . ILE A 1 243 ? 25.614 3.915 14.730 1.00 45.28 243 ILE A CA 1
ATOM 1938 C C . ILE A 1 243 ? 27.003 4.461 14.324 1.00 45.28 243 ILE A C 1
ATOM 1940 O O . ILE A 1 243 ? 28.021 3.913 14.752 1.00 45.28 243 ILE A O 1
ATOM 1944 N N . PHE A 1 244 ? 27.039 5.573 13.583 1.00 44.09 244 PHE A N 1
ATOM 1945 C CA . PHE A 1 244 ? 28.216 6.390 13.281 1.00 44.09 244 PHE A CA 1
ATOM 1946 C C . PHE A 1 244 ? 27.924 7.867 13.549 1.00 44.09 244 PHE A C 1
ATOM 1948 O O . PHE A 1 244 ? 26.746 8.263 13.384 1.00 44.09 244 PHE A O 1
#